Protein AF-A0AA35K5T6-F1 (afdb_monomer_lite)

Structure (mmCIF, N/CA/C/O backbone):
data_AF-A0AA35K5T6-F1
#
_entry.id   AF-A0AA35K5T6-F1
#
loop_
_atom_site.group_PDB
_atom_site.id
_atom_site.type_symbol
_atom_site.label_atom_id
_atom_site.label_alt_id
_atom_site.label_comp_id
_atom_site.label_asym_id
_atom_site.label_entity_id
_atom_site.label_seq_id
_atom_site.pdbx_PDB_ins_code
_atom_site.Cartn_x
_atom_site.Cartn_y
_atom_site.Cartn_z
_atom_site.occupancy
_atom_site.B_iso_or_equiv
_atom_site.auth_seq_id
_atom_site.auth_comp_id
_atom_site.auth_asym_id
_atom_site.auth_atom_id
_atom_site.pdbx_PDB_model_num
ATOM 1 N N . MET A 1 1 ? -28.022 11.335 41.462 1.00 51.34 1 MET A N 1
ATOM 2 C CA . MET A 1 1 ? -28.404 10.494 40.303 1.00 51.34 1 MET A CA 1
ATOM 3 C C . MET A 1 1 ? -29.150 11.225 39.166 1.00 51.34 1 MET A C 1
ATOM 5 O O . MET A 1 1 ? -29.037 10.756 38.047 1.00 51.34 1 MET A O 1
ATOM 9 N N . ARG A 1 2 ? -29.857 12.363 39.349 1.00 50.72 2 ARG A N 1
ATOM 10 C CA . ARG A 1 2 ? -30.526 13.076 38.220 1.00 50.72 2 ARG A CA 1
ATOM 11 C C . ARG A 1 2 ? -29.653 14.077 37.437 1.00 50.72 2 ARG A C 1
ATOM 13 O O . ARG A 1 2 ? -29.880 14.271 36.248 1.00 50.72 2 ARG A O 1
ATOM 20 N N . PHE A 1 3 ? -28.616 14.639 38.061 1.00 52.00 3 PHE A N 1
ATOM 21 C CA . PHE A 1 3 ? -27.740 15.649 37.444 1.00 52.00 3 PHE A CA 1
ATOM 22 C C . PHE A 1 3 ? -26.777 15.107 36.370 1.00 52.00 3 PHE A C 1
ATOM 24 O O . PHE A 1 3 ? -26.346 15.866 35.509 1.00 52.00 3 PHE A O 1
ATOM 31 N N . LEU A 1 4 ? -26.476 13.802 36.366 1.00 52.34 4 LEU A N 1
ATOM 32 C CA . LEU A 1 4 ? -25.506 13.221 35.427 1.00 52.34 4 LEU A CA 1
ATOM 33 C C . LEU A 1 4 ? -26.042 13.144 33.983 1.00 52.34 4 LEU A C 1
ATOM 35 O O . LEU A 1 4 ? -25.283 13.294 33.030 1.00 52.34 4 LEU A O 1
ATOM 39 N N . SER A 1 5 ? -27.357 12.956 33.813 1.00 55.94 5 SER A N 1
ATOM 40 C CA . SER A 1 5 ? -27.981 12.851 32.482 1.00 55.94 5 SER A CA 1
ATOM 41 C C . SER A 1 5 ? -27.999 14.180 31.716 1.00 55.94 5 SER A C 1
ATOM 43 O O . SER A 1 5 ? -27.882 14.186 30.493 1.00 55.94 5 SER A O 1
ATOM 45 N N . LEU A 1 6 ? -28.061 15.308 32.435 1.00 54.06 6 LEU A N 1
ATOM 46 C CA . LEU A 1 6 ? -28.094 16.652 31.851 1.00 54.06 6 LEU A CA 1
ATOM 47 C C . LEU A 1 6 ? -26.726 17.108 31.317 1.00 54.06 6 LEU A C 1
ATOM 49 O O . LEU A 1 6 ? -26.687 17.934 30.412 1.00 54.06 6 LEU A O 1
ATOM 53 N N . PHE A 1 7 ? -25.618 16.541 3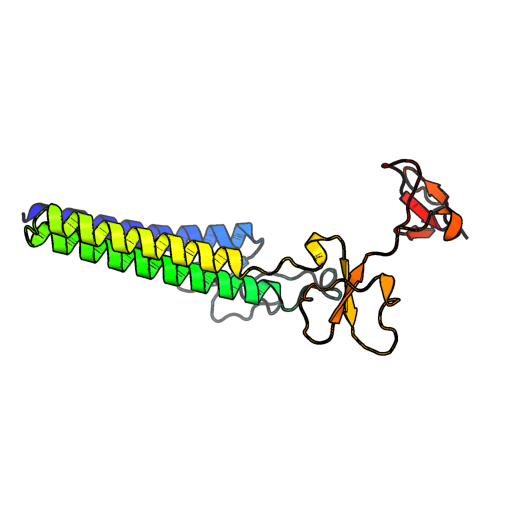1.809 1.00 57.25 7 PHE A N 1
ATOM 54 C CA . PHE A 1 7 ? -24.265 16.840 31.314 1.00 57.25 7 PHE A CA 1
ATOM 55 C C . PHE A 1 7 ? -23.817 15.939 30.152 1.00 57.25 7 PHE A C 1
ATOM 57 O O . PHE A 1 7 ? -22.997 16.353 29.336 1.00 57.25 7 PHE A O 1
ATOM 64 N N . LEU A 1 8 ? -24.368 14.727 30.031 1.00 56.81 8 LEU A N 1
ATOM 65 C CA . LEU A 1 8 ? -23.998 13.779 28.970 1.00 56.81 8 LEU A CA 1
ATOM 66 C C . LEU A 1 8 ? -24.583 14.145 27.598 1.00 56.81 8 LEU A C 1
ATOM 68 O O . LEU A 1 8 ? -23.929 13.933 26.579 1.00 56.81 8 LEU A O 1
ATOM 72 N N . LEU A 1 9 ? -25.781 14.733 27.564 1.00 62.28 9 LEU A N 1
ATOM 73 C CA . LEU A 1 9 ? -26.427 15.158 26.320 1.00 62.28 9 LEU A CA 1
ATOM 74 C C . LEU A 1 9 ? -25.624 16.234 25.548 1.00 62.28 9 LEU A C 1
ATOM 76 O O . LEU A 1 9 ? -25.381 16.037 24.357 1.00 62.28 9 LEU A O 1
ATOM 80 N N . PRO A 1 10 ? -25.153 17.335 26.174 1.00 58.22 10 PRO A N 1
ATOM 81 C CA . PRO A 1 10 ? -24.349 18.339 25.474 1.00 58.22 10 PRO A CA 1
ATOM 82 C C . PRO A 1 10 ? -22.964 17.824 25.051 1.00 58.22 10 PRO A C 1
ATOM 84 O O . PRO A 1 10 ? -22.472 18.240 24.006 1.00 58.22 10 PRO A O 1
ATOM 87 N N . LEU A 1 11 ? -22.359 16.881 25.786 1.00 59.81 11 LEU A N 1
ATOM 88 C CA . LEU A 1 11 ? -21.094 16.241 25.389 1.00 59.81 11 LEU A CA 1
ATOM 89 C C . LEU A 1 11 ? -21.257 15.336 24.156 1.00 59.81 11 LEU A C 1
ATOM 91 O O . LEU A 1 11 ? -20.397 15.346 23.278 1.00 59.81 11 LEU A O 1
ATOM 95 N N . LEU A 1 12 ? -22.374 14.607 24.050 1.00 60.88 12 LEU A N 1
ATOM 96 C CA . LEU A 1 12 ? -22.715 13.823 22.854 1.00 60.88 12 LEU A CA 1
ATOM 97 C C . LEU A 1 12 ? -22.954 14.719 21.629 1.00 60.88 12 LEU A C 1
ATOM 99 O O . LEU A 1 12 ? -22.508 14.388 20.532 1.00 60.88 12 LEU A O 1
ATOM 103 N N . LEU A 1 13 ? -23.600 15.873 21.815 1.00 62.84 13 LEU A N 1
ATOM 104 C CA . LEU A 1 13 ? -23.817 16.846 20.739 1.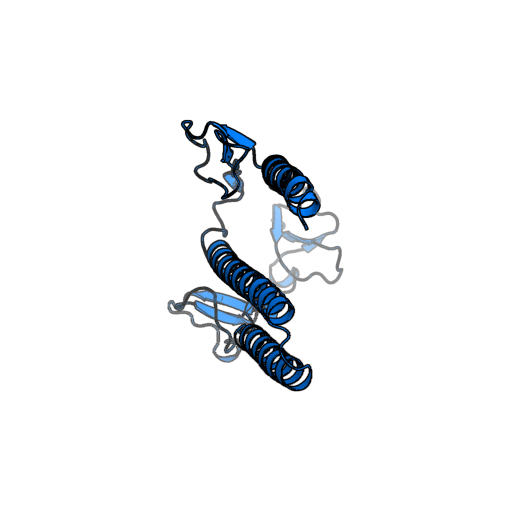00 62.84 13 LEU A CA 1
ATOM 105 C C . LEU A 1 13 ? -22.512 17.539 20.306 1.00 62.84 13 LEU A C 1
ATOM 107 O O . LEU A 1 13 ? -22.294 17.709 19.107 1.00 62.84 13 LEU A O 1
ATOM 111 N N . LEU A 1 14 ? -21.614 17.872 21.244 1.00 56.62 14 LEU A N 1
ATOM 112 C CA . LEU A 1 14 ? -20.283 18.409 20.921 1.00 56.62 14 LEU A CA 1
ATOM 113 C C . LEU A 1 14 ? -19.417 17.392 20.163 1.00 56.62 14 LEU A C 1
ATOM 115 O O . LEU A 1 14 ? -18.721 17.762 19.217 1.00 56.62 14 LEU A O 1
ATOM 119 N N . ALA A 1 15 ? -19.476 16.113 20.546 1.00 59.19 15 ALA A N 1
ATOM 120 C CA . ALA A 1 15 ? -18.737 15.050 19.869 1.00 59.19 15 ALA A CA 1
ATOM 121 C C . ALA A 1 15 ? -19.199 14.861 18.413 1.00 59.19 15 ALA A C 1
ATOM 123 O O . ALA A 1 15 ? -18.368 14.686 17.524 1.00 59.19 15 ALA A O 1
ATOM 124 N N . LEU A 1 16 ? -20.507 14.967 18.151 1.00 58.81 16 LEU A N 1
ATOM 125 C CA . LEU A 1 16 ? -21.062 14.892 16.796 1.00 58.81 16 LEU A CA 1
ATOM 126 C C . LEU A 1 16 ? -20.710 16.127 15.951 1.00 58.81 16 LEU A C 1
ATOM 128 O O . LEU A 1 16 ? -20.394 15.991 14.771 1.00 58.81 16 LEU A O 1
ATOM 132 N N . ALA A 1 17 ? -20.705 17.326 16.546 1.00 57.94 17 ALA A N 1
ATOM 133 C CA . ALA A 1 17 ? -20.324 18.551 15.840 1.00 57.94 17 ALA A CA 1
ATOM 134 C C . ALA A 1 17 ? -18.841 18.553 15.414 1.00 57.94 17 ALA A C 1
ATOM 136 O O . ALA A 1 17 ? -18.504 19.086 14.358 1.00 57.94 17 ALA A O 1
ATOM 137 N N . SER A 1 18 ? -17.959 17.918 16.195 1.00 61.25 18 SER A N 1
ATOM 138 C CA . SER A 1 18 ? -16.518 17.879 15.911 1.00 61.25 18 SER A CA 1
ATOM 139 C C . SER A 1 18 ? -16.136 16.954 14.743 1.00 61.25 18 SER A C 1
ATOM 141 O O . SER A 1 18 ? -15.136 17.210 14.069 1.00 61.25 18 SER A O 1
ATOM 143 N N . GLN A 1 19 ? -16.934 15.920 14.452 1.00 54.94 19 GLN A N 1
ATOM 144 C CA . GLN A 1 19 ? -16.637 14.967 13.372 1.00 54.94 19 GLN A CA 1
ATOM 145 C C . GLN A 1 19 ? -16.746 15.606 11.981 1.00 54.94 19 GLN A C 1
ATOM 147 O O . GLN A 1 19 ? -15.857 15.422 11.152 1.00 54.94 19 GLN A O 1
ATOM 152 N N . ALA A 1 20 ? -17.764 16.441 11.751 1.00 59.19 20 ALA A N 1
ATOM 153 C CA . ALA A 1 20 ? -17.975 17.078 10.449 1.00 59.19 20 ALA A CA 1
ATOM 154 C C . ALA A 1 20 ? -16.833 18.038 10.056 1.00 59.19 20 ALA A C 1
ATOM 156 O O . ALA A 1 20 ? -16.519 18.181 8.874 1.00 59.19 20 ALA A O 1
ATOM 157 N N . GLU A 1 21 ? -16.189 18.685 11.033 1.00 61.97 21 GLU A N 1
ATOM 158 C CA . GLU A 1 21 ? -15.057 19.584 10.775 1.00 61.97 21 GLU A CA 1
ATOM 159 C C . GLU A 1 21 ? -13.730 18.822 10.599 1.00 61.97 21 GLU A C 1
ATOM 161 O O . GLU A 1 21 ? -12.856 19.248 9.838 1.00 61.97 21 GLU A O 1
ATOM 166 N N . GLN A 1 22 ? -13.574 17.669 11.260 1.00 62.06 22 GLN A N 1
ATOM 167 C CA . GLN A 1 22 ? -12.390 16.819 11.096 1.00 62.06 22 GLN A CA 1
ATOM 168 C C . GLN A 1 22 ? -12.360 16.102 9.740 1.00 62.06 22 GLN A C 1
ATOM 170 O O . GLN A 1 22 ? -11.289 16.013 9.135 1.00 62.06 22 GLN A O 1
ATOM 175 N N . GLU A 1 23 ? -13.508 15.654 9.225 1.00 66.31 23 GLU A N 1
ATOM 176 C CA . GLU A 1 23 ? -13.588 15.007 7.907 1.00 66.31 23 GLU A CA 1
ATOM 177 C C . GLU A 1 23 ? -13.238 15.971 6.761 1.00 66.31 23 GLU A C 1
ATOM 179 O O . GLU A 1 23 ? -12.512 15.602 5.833 1.00 66.31 23 GLU A O 1
ATOM 184 N N . GLY A 1 24 ? -13.647 17.242 6.865 1.00 70.19 24 GLY A N 1
ATOM 185 C CA . GLY A 1 24 ? -13.263 18.283 5.906 1.00 70.19 24 GLY A CA 1
ATOM 186 C C . GLY A 1 24 ? -11.747 18.508 5.850 1.00 70.19 24 GLY A C 1
ATOM 187 O O . GLY A 1 24 ? -11.155 18.504 4.770 1.00 70.19 24 GLY A O 1
ATOM 188 N N . LYS A 1 25 ? -11.090 18.602 7.014 1.00 77.56 25 LYS A N 1
ATOM 189 C CA . LYS A 1 25 ? -9.626 18.770 7.103 1.00 77.56 25 LYS A CA 1
ATOM 190 C C . LYS A 1 25 ? -8.864 17.543 6.589 1.00 77.56 25 LYS A C 1
ATOM 192 O O . LYS A 1 25 ? -7.767 17.682 6.047 1.00 77.56 25 LYS A O 1
ATOM 197 N N . ALA A 1 26 ? -9.423 16.340 6.731 1.00 76.25 26 ALA A N 1
ATOM 198 C CA . ALA A 1 26 ? -8.836 15.122 6.171 1.00 76.25 26 ALA A CA 1
ATOM 199 C C . ALA A 1 26 ? -8.864 15.121 4.631 1.00 76.25 26 ALA A C 1
ATOM 201 O O . ALA A 1 26 ? -7.866 14.757 4.005 1.00 76.25 26 ALA A O 1
ATOM 202 N N . CYS A 1 27 ? -9.957 15.596 4.021 1.00 81.62 27 CYS A N 1
ATOM 203 C CA . CYS A 1 27 ? -10.059 15.761 2.567 1.00 81.62 27 CYS A CA 1
ATOM 204 C C . CYS A 1 27 ? -8.964 16.697 2.025 1.00 81.62 27 CYS A C 1
ATOM 206 O O . CYS A 1 27 ? -8.259 16.346 1.075 1.00 81.62 27 CYS A O 1
ATOM 208 N N . GLU A 1 28 ? -8.757 17.845 2.678 1.00 79.50 28 GLU A N 1
ATOM 209 C CA . GLU A 1 28 ? -7.730 18.820 2.288 1.00 79.50 28 GLU A CA 1
ATOM 210 C C . GLU A 1 28 ? -6.308 18.249 2.405 1.00 79.50 28 GLU A C 1
ATOM 212 O O . GLU A 1 28 ? -5.501 18.409 1.488 1.00 79.50 28 GLU A O 1
ATOM 217 N N . ARG A 1 29 ? -6.002 17.502 3.479 1.00 77.56 29 ARG A N 1
ATOM 218 C CA . ARG A 1 29 ? -4.693 16.832 3.647 1.00 77.56 29 ARG A CA 1
ATOM 219 C C . ARG A 1 29 ? -4.385 15.841 2.526 1.00 77.56 29 ARG A C 1
ATOM 221 O O . ARG A 1 29 ? -3.229 15.701 2.136 1.00 77.56 29 ARG A O 1
ATOM 228 N N . MET A 1 30 ? -5.407 15.194 1.970 1.00 72.62 30 MET A N 1
ATOM 229 C CA . MET A 1 30 ? -5.269 14.265 0.842 1.00 72.62 30 MET A CA 1
ATOM 230 C C . MET A 1 30 ? -5.171 14.970 -0.521 1.00 72.62 30 MET A C 1
ATOM 232 O O . MET A 1 30 ? -5.153 14.293 -1.558 1.00 72.62 30 MET A O 1
ATOM 236 N N . ARG A 1 31 ? -5.088 16.312 -0.521 1.00 81.56 31 ARG A N 1
ATOM 237 C CA . ARG A 1 31 ? -5.193 17.192 -1.696 1.00 81.56 31 ARG A CA 1
ATOM 238 C C . ARG A 1 31 ? -6.515 17.007 -2.452 1.00 81.56 31 ARG A C 1
ATOM 240 O O . ARG A 1 31 ? -6.575 17.179 -3.667 1.00 81.56 31 ARG A O 1
ATOM 247 N N . GLY A 1 32 ? -7.561 16.594 -1.739 1.00 84.00 32 GLY A N 1
ATOM 248 C CA . GLY A 1 32 ? -8.920 16.519 -2.256 1.00 84.00 32 GLY A CA 1
ATOM 249 C C . GLY A 1 32 ? -9.618 17.876 -2.189 1.00 84.00 32 GLY A C 1
ATOM 250 O O . GLY A 1 32 ? -9.190 18.787 -1.484 1.00 84.00 32 GLY A O 1
ATOM 251 N N . PHE A 1 33 ? -10.716 18.004 -2.923 1.00 87.75 33 PHE A N 1
ATOM 252 C CA . PHE A 1 33 ? -11.609 19.153 -2.883 1.00 87.75 33 PHE A CA 1
ATOM 253 C C . PHE A 1 33 ? -13.049 18.687 -2.675 1.00 87.75 33 PHE A C 1
ATOM 255 O O . PHE A 1 33 ? -13.488 17.651 -3.177 1.00 87.75 33 PHE A O 1
ATOM 262 N N . CYS A 1 34 ? -13.810 19.470 -1.923 1.00 87.75 34 CYS A N 1
ATOM 263 C CA . CYS A 1 34 ? -15.184 19.143 -1.579 1.00 87.75 34 CYS A CA 1
ATOM 264 C C . CYS A 1 34 ? -16.153 19.682 -2.639 1.00 87.75 34 CYS A C 1
ATOM 266 O O . CYS A 1 34 ? -16.218 20.891 -2.859 1.00 87.75 34 CYS A O 1
ATOM 268 N N . ILE A 1 35 ? -16.960 18.812 -3.247 1.00 89.25 35 ILE A N 1
ATOM 269 C CA . ILE A 1 35 ? -18.010 19.189 -4.207 1.00 89.25 35 ILE A CA 1
ATOM 270 C C . ILE A 1 35 ? -19.390 18.774 -3.688 1.00 89.25 35 ILE A C 1
ATOM 272 O O . ILE A 1 35 ? -19.510 17.885 -2.848 1.00 89.25 35 ILE A O 1
ATOM 276 N N . HIS A 1 36 ? -20.461 19.397 -4.176 1.00 91.31 36 HIS A N 1
ATOM 277 C CA . HIS A 1 36 ? -21.823 19.002 -3.810 1.00 91.31 36 HIS A CA 1
ATOM 278 C C . HIS A 1 36 ? -22.108 17.540 -4.211 1.00 91.31 36 HIS A C 1
ATOM 280 O O . HIS A 1 36 ? -21.709 17.104 -5.290 1.00 91.31 36 HIS A O 1
ATOM 286 N N . LYS A 1 37 ? -22.803 16.762 -3.364 1.00 83.12 37 LYS A N 1
ATOM 287 C CA . LYS A 1 37 ? -23.034 15.315 -3.592 1.00 83.12 37 LYS A CA 1
ATOM 288 C C . LYS A 1 37 ? -23.719 15.030 -4.937 1.00 83.12 37 LYS A C 1
ATOM 290 O O . LYS A 1 37 ? -23.371 14.045 -5.589 1.00 83.12 37 LYS A O 1
ATOM 295 N N . SER A 1 38 ? -24.620 15.920 -5.364 1.00 85.88 38 SER A N 1
ATOM 296 C CA . SER A 1 38 ? -25.338 15.849 -6.647 1.00 85.88 38 SER A CA 1
ATOM 297 C C . SER A 1 38 ? -24.491 16.212 -7.873 1.00 85.88 38 SER A C 1
ATOM 299 O O . SER A 1 38 ? -24.927 15.977 -8.994 1.00 85.88 38 SER A O 1
ATOM 301 N N . SER A 1 39 ? -23.304 16.792 -7.689 1.00 86.56 39 SER A N 1
ATOM 302 C CA . SER A 1 39 ? -22.402 17.154 -8.783 1.00 86.56 39 SER A CA 1
ATOM 303 C C . SER A 1 39 ? -21.499 15.976 -9.163 1.00 86.56 39 SER A C 1
ATOM 305 O O . SER A 1 39 ? -21.117 15.157 -8.319 1.00 86.56 39 SER A O 1
ATOM 307 N N . HIS A 1 40 ? -21.135 15.886 -10.441 1.00 83.88 40 HIS A N 1
ATOM 308 C CA . HIS A 1 40 ? -20.197 14.877 -10.931 1.00 83.88 40 HIS A CA 1
ATOM 309 C C . HIS A 1 40 ? -18.762 15.232 -10.502 1.00 83.88 40 HIS A C 1
ATOM 311 O O . HIS A 1 40 ? -18.359 16.388 -10.625 1.00 83.88 40 HIS A O 1
ATOM 317 N N . CYS A 1 41 ? -17.978 14.264 -10.003 1.00 82.88 41 CYS A N 1
ATOM 318 C CA . CYS A 1 41 ? -16.545 14.493 -9.773 1.00 82.88 41 CYS A CA 1
ATOM 319 C C . CYS A 1 41 ? -15.830 14.524 -11.138 1.00 82.88 41 CYS A C 1
ATOM 321 O O . CYS A 1 41 ? -15.988 13.570 -11.900 1.00 82.88 41 CYS A O 1
ATOM 323 N N . PRO A 1 42 ? -15.035 15.552 -11.464 1.00 64.25 42 PRO A N 1
ATOM 324 C CA . PRO A 1 42 ? -14.426 15.702 -12.792 1.00 64.25 42 PRO A CA 1
ATOM 325 C C . PRO A 1 42 ? -13.344 14.654 -13.143 1.00 64.25 42 PRO A C 1
ATOM 327 O O . PRO A 1 42 ? -12.896 14.615 -14.280 1.00 64.25 42 PRO A O 1
ATOM 330 N N . SER A 1 43 ? -12.926 13.802 -12.201 1.00 62.62 43 SER A N 1
ATOM 331 C CA . SER A 1 43 ? -11.778 12.879 -12.323 1.00 62.62 43 SER A CA 1
ATOM 332 C C . SER A 1 43 ? -12.060 11.445 -11.838 1.00 62.62 43 SER A C 1
ATOM 334 O O . SER A 1 43 ? -11.131 10.692 -11.568 1.00 62.62 43 SER A O 1
ATOM 336 N N . ASN A 1 44 ? -13.335 11.052 -11.713 1.00 58.91 44 ASN A N 1
ATOM 337 C CA . ASN A 1 44 ? -13.811 9.710 -11.319 1.00 58.91 44 ASN A CA 1
ATOM 338 C C . ASN A 1 44 ? -13.348 9.138 -9.960 1.00 58.91 44 ASN A C 1
ATOM 340 O O . ASN A 1 44 ? -13.800 8.054 -9.598 1.00 58.91 44 ASN A O 1
ATOM 344 N N . GLU A 1 45 ? -12.538 9.841 -9.167 1.00 69.62 45 GLU A N 1
ATOM 345 C CA . GLU A 1 45 ? -12.159 9.385 -7.825 1.00 69.62 45 GLU A CA 1
ATOM 346 C C . GLU A 1 45 ? -12.960 10.120 -6.740 1.00 69.62 45 GLU A C 1
ATOM 348 O O . GLU A 1 45 ? -12.770 11.313 -6.474 1.00 69.62 45 GLU A O 1
ATOM 353 N N . VAL A 1 46 ? -13.891 9.385 -6.128 1.00 76.62 46 VAL A N 1
ATOM 354 C CA . VAL A 1 46 ? -14.633 9.803 -4.935 1.00 76.62 46 VAL A CA 1
ATOM 355 C C . VAL A 1 46 ? -13.907 9.228 -3.725 1.00 76.62 46 VAL A C 1
ATOM 357 O O . VAL A 1 46 ? -13.777 8.010 -3.609 1.00 76.62 46 VAL A O 1
ATOM 360 N N . LEU A 1 47 ? -13.444 10.088 -2.822 1.00 76.25 47 LEU A N 1
ATOM 361 C CA . LEU A 1 47 ? -12.855 9.647 -1.561 1.00 76.25 47 LEU A CA 1
ATOM 362 C C . LEU A 1 47 ? -13.968 9.371 -0.533 1.00 76.25 47 LEU A C 1
ATOM 364 O O . LEU A 1 47 ? -15.005 10.035 -0.573 1.00 76.25 47 LEU A O 1
ATOM 368 N N . PRO A 1 48 ? -13.773 8.434 0.416 1.00 72.56 48 PRO A N 1
ATOM 369 C CA . PRO A 1 48 ? -14.802 8.036 1.384 1.00 72.56 48 PRO A CA 1
ATOM 370 C C . PRO A 1 48 ? -15.082 9.088 2.477 1.00 72.56 48 PRO A C 1
ATOM 372 O O . PRO A 1 48 ? -15.763 8.782 3.449 1.00 72.56 48 PRO A O 1
ATOM 375 N N . PHE A 1 49 ? -14.561 10.311 2.339 1.00 76.44 49 PHE A N 1
ATOM 376 C CA . PHE A 1 49 ? -14.739 11.400 3.300 1.00 76.44 49 PHE A CA 1
ATOM 377 C C . PHE A 1 49 ? -15.922 12.290 2.901 1.00 76.44 49 PHE A C 1
ATOM 379 O O . PHE A 1 49 ? -16.009 12.753 1.754 1.00 76.44 49 PHE A O 1
ATOM 386 N N . GLU A 1 50 ? -16.813 12.577 3.850 1.00 78.19 50 GLU A N 1
ATOM 387 C CA . GLU A 1 50 ? -17.890 13.539 3.650 1.00 78.19 50 GLU A CA 1
ATOM 388 C C . GLU A 1 50 ? -17.436 14.935 4.085 1.00 78.19 50 GLU A C 1
ATOM 390 O O . GLU A 1 50 ? -16.947 15.161 5.185 1.00 78.19 50 GLU A O 1
ATOM 395 N N . CYS A 1 51 ? -17.607 15.927 3.216 1.00 83.94 51 CYS A N 1
ATOM 396 C CA . CYS A 1 51 ? -17.283 17.310 3.559 1.00 83.94 51 CYS A CA 1
ATOM 397 C C . CYS A 1 51 ? -18.516 18.008 4.149 1.00 83.94 51 CYS A C 1
ATOM 399 O O . CYS A 1 51 ? -19.030 18.985 3.596 1.00 83.94 51 CYS A O 1
ATOM 401 N N . GLY A 1 52 ? -19.043 17.453 5.238 1.00 80.12 52 GLY A N 1
ATOM 402 C CA . GLY A 1 52 ? -20.343 17.822 5.794 1.00 80.12 52 GLY A CA 1
ATOM 403 C C . GLY A 1 52 ? -21.526 17.189 5.049 1.00 80.12 52 GLY A C 1
ATOM 404 O O . GLY A 1 52 ? -21.379 16.427 4.098 1.00 80.12 52 GLY A O 1
ATOM 405 N N . THR A 1 53 ? -22.748 17.532 5.461 1.00 79.50 53 THR A N 1
ATOM 406 C CA . THR A 1 53 ? -23.962 16.754 5.131 1.00 79.50 53 THR A CA 1
ATOM 407 C C . THR A 1 53 ? -24.310 16.670 3.639 1.00 79.50 53 THR A C 1
ATOM 409 O O . THR A 1 53 ? -24.926 15.697 3.200 1.00 79.50 53 THR A O 1
ATOM 412 N N . LYS A 1 54 ? -23.917 17.665 2.832 1.00 85.69 54 LYS A N 1
ATOM 413 C CA . LYS A 1 54 ? -24.292 17.772 1.406 1.00 85.69 54 LYS A CA 1
ATOM 414 C C . LYS A 1 54 ? -23.117 17.755 0.432 1.00 85.69 54 LYS A C 1
ATOM 416 O O . LYS A 1 54 ? -23.332 17.904 -0.773 1.00 85.69 54 LYS A O 1
ATOM 421 N N . ARG A 1 55 ? -21.882 17.581 0.907 1.00 83.75 55 ARG A N 1
ATOM 422 C CA . ARG A 1 55 ? -20.692 17.602 0.046 1.00 83.75 55 ARG A CA 1
ATOM 423 C C . ARG A 1 55 ? -19.892 16.311 0.197 1.00 83.75 55 ARG A C 1
ATOM 425 O O . ARG A 1 55 ? -19.846 15.723 1.269 1.00 83.75 55 ARG A O 1
ATOM 432 N N . LYS A 1 56 ? -19.284 15.870 -0.897 1.00 87.00 56 LYS A N 1
ATOM 433 C CA . LYS A 1 56 ? -18.384 14.713 -0.967 1.00 87.00 56 LYS A CA 1
ATOM 434 C C . LYS A 1 56 ? -16.983 15.186 -1.335 1.00 87.00 56 LYS A C 1
ATOM 436 O O . LYS A 1 56 ? -16.846 16.172 -2.062 1.00 87.00 56 LYS A O 1
ATOM 441 N N . CYS A 1 57 ? -15.966 14.492 -0.847 1.00 87.38 57 CYS A N 1
ATOM 442 C CA . CYS A 1 57 ? -14.582 14.755 -1.215 1.00 87.38 57 CYS A CA 1
ATOM 443 C C . CYS A 1 57 ? -14.253 14.081 -2.562 1.00 87.38 57 CYS A C 1
ATOM 445 O O . CYS A 1 57 ? -14.399 12.867 -2.704 1.00 87.38 57 CYS A O 1
ATOM 447 N N . CYS A 1 58 ? -13.811 14.851 -3.557 1.00 87.38 58 CYS A N 1
ATOM 448 C CA . CYS A 1 58 ? -13.263 14.337 -4.817 1.00 87.38 58 CYS A CA 1
ATOM 449 C C . CYS A 1 58 ? -11.772 14.674 -4.894 1.00 87.38 58 CYS A C 1
ATOM 451 O O . CYS A 1 58 ? -11.332 15.676 -4.333 1.00 87.38 58 CYS A O 1
ATOM 453 N N . LYS A 1 59 ? -10.992 13.897 -5.643 1.00 84.19 59 LYS A N 1
ATOM 454 C CA . LYS A 1 59 ? -9.582 14.214 -5.903 1.00 84.19 59 LYS A CA 1
ATOM 455 C C . LYS A 1 59 ? -9.320 14.287 -7.398 1.00 84.19 59 LYS A C 1
ATOM 457 O O . LYS A 1 59 ? -9.724 13.393 -8.140 1.00 84.19 59 LYS A O 1
ATOM 462 N N . LYS A 1 60 ? -8.666 15.364 -7.851 1.00 77.19 60 LYS A N 1
ATOM 463 C CA . LYS A 1 60 ? -8.213 15.477 -9.240 1.00 77.19 60 LYS A CA 1
ATOM 464 C C . LYS A 1 60 ? -6.966 14.623 -9.356 1.00 77.19 60 LYS A C 1
ATOM 466 O O . LYS A 1 60 ? -5.960 14.898 -8.712 1.00 77.19 60 LYS A O 1
ATOM 471 N N . LEU A 1 61 ? -7.091 13.551 -10.111 1.00 63.09 61 LEU A N 1
ATOM 472 C CA . LEU A 1 61 ? -5.971 12.715 -10.462 1.00 63.09 61 LEU A CA 1
ATOM 473 C C . LEU A 1 61 ? -5.249 13.386 -11.630 1.00 63.09 61 LEU A C 1
ATOM 475 O O . LEU A 1 61 ? -5.866 13.622 -12.670 1.00 63.09 61 LEU A O 1
ATOM 479 N N . ASP A 1 62 ? -3.977 13.728 -11.441 1.00 56.88 62 ASP A N 1
ATOM 480 C CA . ASP A 1 62 ? -3.125 14.161 -12.543 1.00 56.88 62 ASP A CA 1
ATOM 481 C C . ASP A 1 62 ? -2.961 12.966 -13.482 1.00 56.88 62 ASP A C 1
ATOM 483 O O . ASP A 1 62 ? -2.376 11.939 -13.131 1.00 56.88 62 ASP A O 1
ATOM 487 N N . SER A 1 63 ? -3.562 13.076 -14.663 1.00 49.16 63 SER A N 1
ATOM 488 C CA . SER A 1 63 ? -3.628 12.026 -15.682 1.00 49.16 63 SER A CA 1
ATOM 489 C C . SER A 1 63 ? -2.250 11.540 -16.146 1.00 49.16 63 SER A C 1
ATOM 491 O O . SER A 1 63 ? -2.149 10.421 -16.643 1.00 49.16 63 SER A O 1
ATOM 493 N N . ASP A 1 64 ? -1.191 12.307 -15.881 1.00 44.81 64 ASP A N 1
ATOM 494 C CA . ASP A 1 64 ? 0.191 11.950 -16.218 1.00 44.81 64 ASP A CA 1
ATOM 495 C C . ASP A 1 64 ? 0.863 11.044 -15.168 1.00 44.81 64 ASP A C 1
ATOM 497 O O . ASP A 1 64 ? 1.865 10.398 -15.461 1.00 44.81 64 ASP A O 1
ATOM 501 N N . ALA A 1 65 ? 0.286 10.898 -13.967 1.00 46.28 65 ALA A N 1
ATOM 502 C CA . ALA A 1 65 ? 0.767 9.959 -12.944 1.00 46.28 65 ALA A CA 1
ATOM 503 C C . ALA A 1 65 ? 0.111 8.561 -13.036 1.00 46.28 65 ALA A C 1
ATOM 505 O O . ALA A 1 65 ? 0.376 7.689 -12.208 1.00 46.28 65 ALA A O 1
ATOM 506 N N . LEU A 1 66 ? -0.776 8.335 -14.017 1.00 42.22 66 LEU A N 1
ATOM 507 C CA . LEU A 1 66 ? -1.762 7.244 -13.994 1.00 42.22 66 LEU A CA 1
ATOM 508 C C . LEU A 1 66 ? -1.756 6.267 -15.168 1.00 42.22 66 LEU A C 1
ATOM 510 O O . LEU A 1 66 ? -2.621 5.393 -15.209 1.00 42.22 66 LEU A O 1
ATOM 514 N N . CYS A 1 67 ? -0.787 6.337 -16.077 1.00 36.28 67 CYS A N 1
ATOM 515 C CA . CYS A 1 67 ? -0.590 5.249 -17.045 1.00 36.28 67 CYS A CA 1
ATOM 516 C C . CYS A 1 67 ? 0.311 4.110 -16.531 1.00 36.28 67 CYS A C 1
ATOM 518 O O . CYS A 1 67 ? 0.589 3.186 -17.283 1.00 36.28 67 CYS A O 1
ATOM 520 N N . GLY A 1 68 ? 0.745 4.137 -15.263 1.00 37.69 68 GLY A N 1
ATOM 521 C CA . GLY A 1 68 ? 1.718 3.174 -14.735 1.00 37.69 68 GLY A CA 1
ATOM 522 C C . GLY A 1 68 ? 1.181 2.081 -13.809 1.00 37.69 68 GLY A C 1
ATOM 523 O O . GLY A 1 68 ? 1.321 0.908 -14.119 1.00 37.69 68 GLY A O 1
ATOM 524 N N . THR A 1 69 ? 0.671 2.422 -12.616 1.00 42.34 69 THR A N 1
ATOM 525 C CA . THR A 1 69 ? 0.907 1.469 -11.499 1.00 42.34 69 THR A CA 1
ATOM 526 C C . THR A 1 69 ? -0.039 1.517 -10.295 1.00 42.34 69 THR A C 1
ATOM 528 O O . THR A 1 69 ? 0.258 0.898 -9.282 1.00 42.34 69 THR A O 1
ATOM 531 N N . TRP A 1 70 ? -1.168 2.237 -10.327 1.00 38.78 70 TRP A N 1
ATOM 532 C CA . TRP A 1 70 ? -1.910 2.520 -9.077 1.00 38.78 70 TRP A CA 1
ATOM 533 C C . TRP A 1 70 ? -3.404 2.191 -9.101 1.00 38.78 70 TRP A C 1
ATOM 535 O O . TRP A 1 70 ? -4.201 2.779 -8.371 1.00 38.78 70 TRP A O 1
ATOM 545 N N . LYS A 1 71 ? -3.803 1.189 -9.884 1.00 37.75 71 LYS A N 1
ATOM 546 C CA . LYS A 1 71 ? -5.108 0.545 -9.711 1.00 37.75 71 LYS A CA 1
ATOM 547 C C . LYS A 1 71 ? -4.926 -0.846 -9.088 1.00 37.75 71 LYS A C 1
ATOM 549 O O . LYS A 1 71 ? -4.532 -1.778 -9.769 1.00 37.75 71 LYS A O 1
ATOM 554 N N . LEU A 1 72 ? -5.337 -0.956 -7.816 1.00 41.09 72 LEU A N 1
ATOM 555 C CA . LEU A 1 72 ? -6.075 -2.099 -7.235 1.00 41.09 72 LEU A CA 1
ATOM 556 C C . LEU A 1 72 ? -5.494 -3.146 -6.234 1.00 41.09 72 LEU A C 1
ATOM 558 O O . LEU A 1 72 ? -6.248 -4.067 -5.930 1.00 41.09 72 LEU A O 1
ATOM 562 N N . PRO A 1 73 ? -4.351 -2.972 -5.537 1.00 37.41 73 PRO A N 1
ATOM 563 C CA . PRO A 1 73 ? -4.108 -3.729 -4.283 1.00 37.41 73 PRO A CA 1
ATOM 564 C C . PRO A 1 73 ? -4.147 -2.871 -3.004 1.00 37.41 73 PRO A C 1
ATOM 566 O O . PRO A 1 73 ? -4.549 -3.352 -1.940 1.00 37.41 73 PRO A O 1
ATOM 569 N N . TYR A 1 74 ? -3.807 -1.579 -3.095 1.00 38.19 74 TYR A N 1
ATOM 570 C CA . TYR A 1 74 ? -3.715 -0.682 -1.931 1.00 38.19 74 TYR A CA 1
ATOM 571 C C . TYR A 1 74 ? -5.088 -0.360 -1.316 1.00 38.19 74 TYR A C 1
ATOM 573 O O . TYR A 1 74 ? -5.261 -0.359 -0.102 1.00 38.19 74 TYR A O 1
ATOM 581 N N . PHE A 1 75 ? -6.122 -0.184 -2.145 1.00 39.03 75 PHE A N 1
ATOM 582 C CA . PHE A 1 75 ? -7.484 0.042 -1.649 1.00 39.03 75 PHE A CA 1
ATOM 583 C C . PHE A 1 75 ? -8.111 -1.204 -1.011 1.00 39.03 75 PHE A C 1
ATOM 585 O O . PHE A 1 75 ? -8.943 -1.061 -0.119 1.00 39.03 75 PHE A O 1
ATOM 592 N N . GLN A 1 76 ? -7.714 -2.419 -1.413 1.00 37.97 76 GLN A N 1
ATOM 593 C CA . GLN A 1 76 ? -8.189 -3.646 -0.761 1.00 37.97 76 GLN A CA 1
ATOM 594 C C . GLN A 1 76 ? -7.503 -3.870 0.586 1.00 37.97 76 GLN A C 1
ATOM 596 O O . GLN A 1 76 ? -8.171 -4.236 1.549 1.00 37.97 76 GLN A O 1
ATOM 601 N N . THR A 1 77 ? -6.205 -3.575 0.685 1.00 45.91 77 THR A N 1
ATOM 602 C CA . THR A 1 77 ? -5.479 -3.621 1.963 1.00 45.91 77 THR A CA 1
ATOM 603 C C . THR A 1 77 ? -5.958 -2.536 2.920 1.00 45.91 77 THR A C 1
ATOM 605 O O . THR A 1 77 ? -6.195 -2.839 4.086 1.00 45.91 77 THR A O 1
ATOM 608 N N . ILE A 1 78 ? -6.229 -1.318 2.437 1.00 41.34 78 ILE A N 1
ATOM 609 C CA . ILE A 1 78 ? -6.907 -0.288 3.234 1.00 41.34 78 ILE A CA 1
ATOM 610 C C . ILE A 1 78 ? -8.296 -0.782 3.650 1.00 41.34 78 ILE A C 1
ATOM 612 O O . ILE A 1 78 ? -8.618 -0.750 4.829 1.00 41.34 78 ILE A O 1
ATOM 616 N N . LYS A 1 79 ? -9.120 -1.313 2.740 1.00 41.03 79 LYS A N 1
ATOM 617 C CA . LYS A 1 79 ? -10.463 -1.809 3.089 1.00 41.03 79 LYS A CA 1
ATOM 618 C C . LYS A 1 79 ? -10.425 -2.946 4.120 1.00 41.03 79 LYS A C 1
ATOM 620 O O . LYS A 1 79 ? -11.258 -2.967 5.023 1.00 41.03 79 LYS A O 1
ATOM 625 N N . ALA A 1 80 ? -9.451 -3.850 4.030 1.00 48.06 80 ALA A N 1
ATOM 626 C CA . ALA A 1 80 ? -9.225 -4.889 5.029 1.00 48.06 80 ALA A CA 1
ATOM 627 C C . ALA A 1 80 ? -8.811 -4.279 6.377 1.00 48.06 80 ALA A C 1
ATOM 629 O O . ALA A 1 80 ? -9.433 -4.580 7.392 1.00 48.06 80 ALA A O 1
ATOM 630 N N . GLN A 1 81 ? -7.852 -3.346 6.394 1.00 48.16 81 GLN A N 1
ATOM 631 C CA . GLN A 1 81 ? -7.448 -2.634 7.611 1.00 48.16 81 GLN A CA 1
ATOM 632 C C . GLN A 1 81 ? -8.607 -1.848 8.244 1.00 48.16 81 GLN A C 1
ATOM 634 O O . GLN A 1 81 ? -8.770 -1.881 9.459 1.00 48.16 81 GLN A O 1
ATOM 639 N N . TYR A 1 82 ? -9.470 -1.219 7.445 1.00 52.97 82 TYR A N 1
ATOM 640 C CA . TYR A 1 82 ? -10.668 -0.522 7.923 1.00 52.97 82 TYR A CA 1
ATOM 641 C C . TYR A 1 82 ? -11.704 -1.484 8.514 1.00 52.97 82 TYR A C 1
ATOM 643 O O . TYR A 1 82 ? -12.281 -1.183 9.557 1.00 52.97 82 TYR A O 1
ATOM 651 N N . ASN A 1 83 ? -11.903 -2.661 7.914 1.00 55.91 83 ASN A N 1
ATOM 652 C CA . ASN A 1 83 ? -12.738 -3.703 8.514 1.00 55.91 83 ASN A CA 1
ATOM 653 C C . ASN A 1 83 ? -12.157 -4.182 9.854 1.00 55.91 83 ASN A C 1
ATOM 655 O O . ASN A 1 83 ? -12.907 -4.344 10.813 1.00 55.91 83 ASN A O 1
ATOM 659 N N . HIS A 1 84 ? -10.834 -4.344 9.964 1.00 57.47 84 HIS A N 1
ATOM 660 C CA . HIS A 1 84 ? -10.191 -4.693 11.234 1.00 57.47 84 HIS A CA 1
ATOM 661 C C . HIS A 1 84 ? -10.334 -3.583 12.288 1.00 57.47 84 HIS A C 1
ATOM 663 O O . HIS A 1 84 ? -10.616 -3.890 13.445 1.00 57.47 84 HIS A O 1
ATOM 669 N N . ILE A 1 85 ? -10.222 -2.306 11.899 1.00 57.59 85 ILE A N 1
ATOM 670 C CA . ILE A 1 85 ? -10.444 -1.153 12.790 1.00 57.59 85 ILE A CA 1
ATOM 671 C C . ILE A 1 85 ? -11.900 -1.109 13.277 1.00 57.59 85 ILE A C 1
ATOM 673 O O . ILE A 1 85 ? -12.132 -0.953 14.473 1.00 57.59 85 ILE A O 1
ATOM 677 N N . LEU A 1 86 ? -12.879 -1.318 12.390 1.00 59.03 86 LEU A N 1
ATOM 678 C CA . LEU A 1 86 ? -14.300 -1.383 12.756 1.00 59.03 86 LEU A CA 1
ATOM 679 C C . LEU A 1 86 ? -14.597 -2.543 13.719 1.00 59.03 86 LEU A C 1
ATOM 681 O O . LEU A 1 86 ? -15.369 -2.377 14.665 1.00 59.03 86 LEU A O 1
ATOM 685 N N . VAL A 1 87 ? -13.967 -3.707 13.522 1.00 61.94 87 VAL A N 1
ATOM 686 C CA . VAL A 1 87 ? -14.083 -4.853 14.440 1.00 61.94 87 VAL A CA 1
ATOM 687 C C . VAL A 1 87 ? -13.469 -4.523 15.804 1.00 61.94 87 VAL A C 1
ATOM 689 O O . VAL A 1 87 ? -14.099 -4.775 16.832 1.00 61.94 87 VAL A O 1
ATOM 692 N N . LEU A 1 88 ? -12.287 -3.902 15.837 1.00 58.50 88 LEU A N 1
ATOM 693 C CA . LEU A 1 88 ? -11.650 -3.421 17.070 1.00 58.50 88 LEU A CA 1
ATOM 694 C C . LEU A 1 88 ? -12.532 -2.409 17.813 1.00 58.50 88 LEU A C 1
ATOM 696 O O . LEU A 1 88 ? -12.690 -2.504 19.032 1.00 58.50 88 LEU A O 1
ATOM 700 N N . GLU A 1 89 ? -13.165 -1.484 17.091 1.00 62.22 89 GLU A N 1
ATOM 701 C CA . GLU A 1 89 ? -14.078 -0.503 17.673 1.00 62.22 89 GLU A CA 1
ATOM 702 C C . GLU A 1 89 ? -15.340 -1.165 18.250 1.00 62.22 89 GLU A C 1
ATOM 704 O O . GLU A 1 89 ? -15.760 -0.836 19.363 1.00 62.22 89 GLU A O 1
ATOM 709 N N . GLN A 1 90 ? -15.929 -2.138 17.544 1.00 67.81 90 GLN A N 1
ATOM 710 C CA . GLN A 1 90 ? -17.070 -2.903 18.054 1.00 67.81 90 GLN A CA 1
ATOM 711 C C . GLN A 1 90 ? -16.710 -3.701 19.312 1.00 67.81 90 GLN A C 1
ATOM 713 O O . GLN A 1 90 ? -17.476 -3.686 20.280 1.00 67.81 90 GLN A O 1
ATOM 718 N N . ILE A 1 91 ? -15.539 -4.349 19.336 1.00 68.31 91 ILE A N 1
ATOM 719 C CA . ILE A 1 91 ? -15.038 -5.068 20.515 1.00 68.31 91 ILE A CA 1
ATOM 720 C C . ILE A 1 91 ? -14.862 -4.097 21.685 1.00 68.31 91 ILE A C 1
ATOM 722 O O . ILE A 1 91 ? -15.339 -4.382 22.784 1.00 68.31 91 ILE A O 1
ATOM 726 N N . HIS A 1 92 ? -14.258 -2.928 21.453 1.00 72.81 92 HIS A N 1
ATOM 727 C CA . HIS A 1 92 ? -14.073 -1.909 22.484 1.00 72.81 92 HIS A CA 1
ATOM 728 C C . HIS A 1 92 ? -15.414 -1.399 23.034 1.00 72.81 92 HIS A C 1
ATOM 730 O O . HIS A 1 92 ? -15.621 -1.390 24.249 1.00 72.81 92 HIS A O 1
ATOM 736 N N . ARG A 1 93 ? -16.375 -1.053 22.164 1.00 69.94 93 ARG A N 1
ATOM 737 C CA . ARG A 1 93 ? -17.722 -0.618 22.579 1.00 69.94 93 ARG A CA 1
ATOM 738 C C . ARG A 1 93 ? -18.439 -1.697 23.393 1.00 69.94 93 ARG A C 1
ATOM 740 O O . ARG A 1 93 ? -19.009 -1.401 24.444 1.00 69.94 93 ARG A O 1
ATOM 747 N N . HIS A 1 94 ? -18.378 -2.953 22.951 1.00 72.88 94 HIS A N 1
ATOM 748 C CA . HIS A 1 94 ? -19.007 -4.058 23.669 1.00 72.88 94 HIS A CA 1
ATOM 749 C C . HIS A 1 94 ? -18.326 -4.322 25.022 1.00 72.88 94 HIS A C 1
ATOM 751 O O . HIS A 1 94 ? -19.003 -4.642 26.008 1.00 72.88 94 HIS A O 1
ATOM 757 N N . PHE A 1 95 ? -17.004 -4.175 25.088 1.00 70.56 95 PHE A N 1
ATOM 758 C CA . PHE A 1 95 ? -16.228 -4.332 26.312 1.00 70.56 95 PHE A CA 1
ATOM 759 C C . PHE A 1 95 ? -16.577 -3.260 27.346 1.00 70.56 95 PHE A C 1
ATOM 761 O O . PHE A 1 95 ? -16.919 -3.600 28.479 1.00 70.56 95 PHE A O 1
ATOM 768 N N . VAL A 1 96 ? -16.583 -1.985 26.945 1.00 68.56 96 VAL A N 1
ATOM 769 C CA . VAL A 1 96 ? -16.941 -0.859 27.821 1.00 68.56 96 VAL A CA 1
ATOM 770 C C . VAL A 1 96 ? -18.357 -1.031 28.376 1.00 68.56 96 VAL A C 1
ATOM 772 O O . VAL A 1 96 ? -18.567 -0.873 29.579 1.00 68.56 96 VAL A O 1
ATOM 775 N N . LEU A 1 97 ? -19.316 -1.451 27.542 1.00 74.00 97 LEU A N 1
ATOM 776 C CA . LEU A 1 97 ? -20.691 -1.711 27.979 1.00 74.00 97 LEU A CA 1
ATOM 777 C C . LEU A 1 97 ? -20.772 -2.856 29.004 1.00 74.00 97 LEU A C 1
ATOM 779 O O . LEU A 1 97 ? -21.465 -2.739 30.015 1.00 74.00 97 LEU A O 1
ATOM 783 N N . LYS A 1 98 ? -20.047 -3.958 28.776 1.00 69.94 98 LYS A N 1
ATOM 784 C CA . LYS A 1 98 ? -19.994 -5.089 29.719 1.00 69.94 98 LYS A CA 1
ATOM 785 C C . LYS A 1 98 ? -19.326 -4.705 31.040 1.00 69.94 98 LYS A C 1
ATOM 787 O O . LYS A 1 98 ? -19.780 -5.159 32.087 1.00 69.94 98 LYS A O 1
ATOM 792 N N . LEU A 1 99 ? -18.288 -3.870 31.005 1.00 65.31 99 LEU A N 1
ATOM 793 C CA . LEU A 1 99 ? -17.597 -3.387 32.201 1.00 65.31 99 LEU A CA 1
ATOM 794 C C . LEU A 1 99 ? -18.499 -2.460 33.029 1.00 65.31 99 LEU A C 1
ATOM 796 O O . LEU A 1 99 ? -18.562 -2.586 34.252 1.00 65.31 99 LEU A O 1
ATOM 800 N N . PHE A 1 100 ? -19.251 -1.590 32.352 1.00 70.12 100 PHE A N 1
ATOM 801 C CA . PHE A 1 100 ? -20.259 -0.736 32.973 1.00 70.12 100 PHE A CA 1
ATOM 802 C C . PHE A 1 100 ? -21.376 -1.561 33.633 1.00 70.12 100 PHE A C 1
ATOM 804 O O . PHE A 1 100 ? -21.657 -1.381 34.815 1.00 70.12 100 PHE A O 1
ATOM 811 N N . LEU A 1 101 ? -21.946 -2.540 32.919 1.00 72.19 101 LEU A N 1
ATOM 812 C CA . LEU A 1 101 ? -22.970 -3.440 33.468 1.00 72.19 101 LEU A CA 1
ATOM 813 C C . LEU A 1 101 ? -22.452 -4.272 34.650 1.00 72.19 101 LEU A C 1
ATOM 815 O O . LEU A 1 101 ? -23.169 -4.456 35.628 1.00 72.19 101 LEU A O 1
ATOM 819 N N . ALA A 1 102 ? -21.203 -4.744 34.595 1.00 64.25 102 ALA A N 1
ATOM 820 C CA . ALA A 1 102 ? -20.595 -5.491 35.694 1.00 64.25 102 ALA A CA 1
ATOM 821 C C . ALA A 1 102 ? -20.434 -4.640 36.965 1.00 64.25 102 ALA A C 1
ATOM 823 O O . ALA A 1 102 ? -20.647 -5.151 38.063 1.00 64.25 102 ALA A O 1
ATOM 824 N N . ARG A 1 103 ? -20.107 -3.347 36.816 1.00 65.50 103 ARG A N 1
ATOM 825 C CA . ARG A 1 103 ? -20.073 -2.380 37.926 1.00 65.50 103 ARG A CA 1
ATOM 826 C C . ARG A 1 103 ? -21.463 -2.098 38.496 1.00 65.50 103 ARG A C 1
ATOM 828 O O . ARG A 1 103 ? -21.583 -1.971 39.706 1.00 65.50 103 ARG A O 1
ATOM 835 N N . CYS A 1 104 ? -22.499 -2.035 37.657 1.00 70.56 104 CYS A N 1
ATOM 836 C CA . CYS A 1 104 ? -23.880 -1.831 38.109 1.00 70.56 104 CYS A CA 1
ATOM 837 C C . CYS A 1 104 ? -24.478 -3.035 38.854 1.00 70.56 104 CYS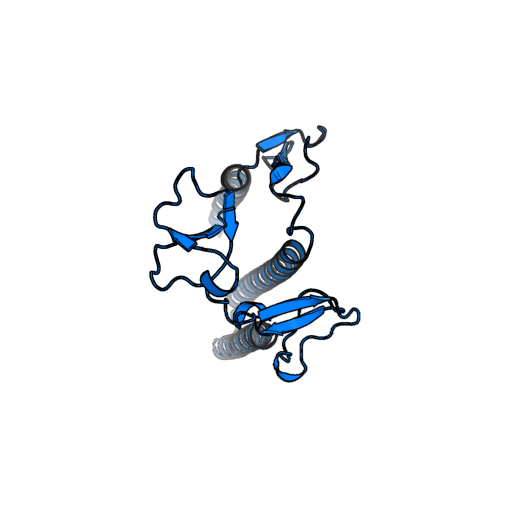 A C 1
ATOM 839 O O . CYS A 1 104 ? -25.403 -2.851 39.634 1.00 70.56 104 CYS A O 1
ATOM 841 N N . LEU A 1 105 ? -23.983 -4.250 38.602 1.00 77.00 105 LEU A N 1
ATOM 842 C CA . LEU A 1 105 ? -24.521 -5.496 39.163 1.00 77.00 105 LEU A CA 1
ATOM 843 C C . LEU A 1 105 ? -23.758 -6.006 40.400 1.00 77.00 105 LEU A C 1
ATOM 845 O O . LEU A 1 105 ? -23.979 -7.145 40.797 1.00 77.00 105 LEU A O 1
ATOM 849 N N . GLU A 1 106 ? -22.844 -5.207 40.969 1.00 78.56 106 GLU A N 1
ATOM 850 C CA . GLU A 1 106 ? -22.020 -5.569 42.142 1.00 78.56 106 GLU A CA 1
ATOM 851 C C . GLU A 1 106 ? -21.391 -6.974 42.042 1.00 78.56 106 GLU A C 1
ATOM 853 O O . GLU A 1 106 ? -21.356 -7.759 42.990 1.00 78.56 106 GLU A O 1
ATOM 858 N N . ILE A 1 107 ? -20.888 -7.323 40.853 1.00 69.69 107 ILE A N 1
ATOM 859 C CA . ILE A 1 107 ? -20.275 -8.632 40.625 1.00 69.69 107 ILE A CA 1
ATOM 860 C C . ILE A 1 107 ? -18.983 -8.741 41.448 1.00 69.69 107 ILE A C 1
ATOM 862 O O . ILE A 1 107 ? -18.119 -7.869 41.367 1.00 69.69 107 ILE A O 1
ATOM 866 N N . SER A 1 108 ? -18.833 -9.848 42.187 1.00 78.69 108 SER A N 1
ATOM 867 C CA . SER A 1 108 ? -17.646 -10.152 43.001 1.00 78.69 108 SER A CA 1
ATOM 868 C C . SER A 1 108 ? -16.332 -9.949 42.232 1.00 78.69 108 SER A C 1
ATOM 870 O O . SER A 1 108 ? -16.186 -10.392 41.087 1.00 78.69 108 SER A O 1
ATOM 872 N N . GLU A 1 109 ? -15.344 -9.338 42.893 1.00 77.12 109 GLU A N 1
ATOM 873 C CA . GLU A 1 109 ? -14.023 -9.014 42.331 1.00 77.12 109 GLU A CA 1
ATOM 874 C C . GLU A 1 109 ? -13.314 -10.239 41.730 1.00 77.12 109 GLU A C 1
ATOM 876 O O . GLU A 1 109 ? -12.668 -10.142 40.684 1.00 77.12 109 GLU A O 1
ATOM 881 N N . LYS A 1 110 ? -13.520 -11.427 42.318 1.00 75.62 110 LYS A N 1
ATOM 882 C CA . LYS A 1 110 ? -12.963 -12.695 41.821 1.00 75.62 110 LYS A CA 1
ATOM 883 C C . LYS A 1 110 ? -13.522 -13.072 40.444 1.00 75.62 110 LYS A C 1
ATOM 885 O O . LYS A 1 110 ? -12.787 -13.535 39.573 1.00 75.62 110 LYS A O 1
ATOM 890 N N . THR A 1 111 ? -14.815 -12.841 40.217 1.00 74.62 111 THR A N 1
ATOM 891 C CA . THR A 1 111 ? -15.474 -13.100 38.928 1.00 74.62 111 THR A CA 1
ATOM 892 C C . THR A 1 111 ? -15.097 -12.046 37.885 1.00 74.62 111 THR A C 1
ATOM 894 O O . THR A 1 111 ? -14.970 -12.374 36.703 1.00 74.62 111 THR A O 1
ATOM 897 N N . LEU A 1 112 ? -14.878 -10.795 38.304 1.00 71.75 112 LEU A N 1
ATOM 898 C CA . LEU A 1 112 ? -14.424 -9.719 37.422 1.00 71.75 112 LEU A CA 1
ATOM 899 C C . LEU A 1 112 ? -13.007 -9.991 36.892 1.00 71.75 112 LEU A C 1
ATOM 901 O O . LEU A 1 112 ? -12.785 -9.917 35.683 1.00 71.75 112 LEU A O 1
ATOM 905 N N . ALA A 1 113 ? -12.080 -10.375 37.775 1.00 73.69 113 ALA A N 1
ATOM 906 C CA . ALA A 1 113 ? -10.699 -10.687 37.411 1.00 73.69 113 ALA A CA 1
ATOM 907 C C . ALA A 1 113 ? -10.618 -11.859 36.420 1.00 73.69 113 ALA A C 1
ATOM 909 O O . ALA A 1 113 ? -9.917 -11.775 35.411 1.00 73.69 113 ALA A O 1
ATOM 910 N N . MET A 1 114 ? -11.407 -12.917 36.645 1.00 75.50 114 MET A N 1
ATOM 911 C CA . MET A 1 114 ? -11.458 -14.055 35.727 1.00 75.50 114 MET A CA 1
ATOM 912 C C . MET A 1 114 ? -11.982 -13.634 34.347 1.00 75.50 114 MET A C 1
ATOM 914 O O . MET A 1 114 ? -11.381 -13.989 33.337 1.00 75.50 114 MET A O 1
ATOM 918 N N . LYS A 1 115 ? -13.039 -12.815 34.269 1.00 75.19 115 LYS A N 1
ATOM 919 C CA . LYS A 1 115 ? -13.550 -12.304 32.983 1.00 75.19 115 LYS A CA 1
ATOM 920 C C . LYS A 1 115 ? -12.541 -11.404 32.266 1.00 75.19 115 LYS A C 1
ATOM 922 O O . LYS A 1 115 ? -12.408 -11.508 31.050 1.00 75.19 115 LYS A O 1
ATOM 927 N N . PHE A 1 116 ? -11.818 -10.561 33.001 1.00 76.69 116 PHE A N 1
ATOM 928 C CA . PHE A 1 116 ? -10.790 -9.692 32.428 1.00 76.69 116 PHE A CA 1
ATOM 929 C C . PHE A 1 116 ? -9.637 -10.499 31.820 1.00 76.69 116 PHE A C 1
ATOM 931 O O . PHE A 1 116 ? -9.243 -10.235 30.688 1.00 76.69 116 PHE A O 1
ATOM 938 N N . PHE A 1 117 ? -9.164 -11.537 32.517 1.00 78.81 117 PHE A N 1
ATOM 939 C CA . PHE A 1 117 ? -8.103 -12.415 32.019 1.00 78.81 117 PHE A CA 1
ATOM 940 C C . PHE A 1 117 ? -8.463 -13.082 30.684 1.00 78.81 117 PHE A C 1
ATOM 942 O O . PHE A 1 117 ? -7.665 -13.057 29.751 1.00 78.81 117 PHE A O 1
ATOM 949 N N . HIS A 1 118 ? -9.684 -13.614 30.554 1.00 76.75 118 HIS A N 1
ATOM 950 C CA . HIS A 1 118 ? -10.125 -14.254 29.307 1.00 76.75 118 HIS A CA 1
ATOM 951 C C . HIS A 1 118 ? -10.178 -13.263 28.141 1.00 76.75 118 HIS A C 1
ATOM 953 O O . HIS A 1 118 ? -9.835 -13.611 27.015 1.00 76.75 118 HIS A O 1
ATOM 959 N N . ILE A 1 119 ? -10.589 -12.022 28.408 1.00 73.25 119 ILE A N 1
ATOM 960 C CA . ILE A 1 119 ? -10.675 -10.979 27.383 1.00 73.25 119 ILE A CA 1
ATOM 961 C C . ILE A 1 119 ? -9.278 -10.521 26.963 1.00 73.25 119 ILE A C 1
ATOM 963 O O . ILE A 1 119 ? -9.017 -10.401 25.770 1.00 73.25 119 ILE A O 1
ATOM 967 N N . PHE A 1 120 ? -8.372 -10.320 27.922 1.00 78.75 120 PHE A N 1
ATOM 968 C CA . PHE A 1 120 ? -6.979 -9.991 27.632 1.00 78.75 120 PHE A CA 1
ATOM 969 C C . PHE A 1 120 ? -6.316 -11.088 26.793 1.00 78.75 120 PHE A C 1
ATOM 971 O O . PHE A 1 120 ? -5.725 -10.801 25.756 1.00 78.75 120 PHE A O 1
ATOM 978 N N . PHE A 1 121 ? -6.484 -12.351 27.190 1.00 78.00 121 PHE A N 1
ATOM 979 C CA . PHE A 1 121 ? -5.967 -13.490 26.440 1.00 78.00 121 PHE A CA 1
ATOM 980 C C . PHE A 1 121 ? -6.539 -13.541 25.015 1.00 78.00 121 PHE A C 1
ATOM 982 O O . PHE A 1 121 ? -5.783 -13.681 24.057 1.00 78.00 121 PHE A O 1
ATOM 989 N N . ALA A 1 122 ? -7.851 -13.340 24.850 1.00 75.06 122 ALA A N 1
ATOM 990 C CA . ALA A 1 122 ? -8.478 -13.279 23.531 1.00 75.06 122 ALA A CA 1
ATOM 991 C C . ALA A 1 122 ? -7.925 -12.127 22.671 1.00 75.06 122 ALA A C 1
ATOM 993 O O . ALA A 1 122 ? -7.646 -12.336 21.494 1.00 75.06 122 ALA A O 1
ATOM 994 N N . MET A 1 123 ? -7.705 -10.937 23.246 1.00 77.69 123 MET A N 1
ATOM 995 C CA . MET A 1 123 ? -7.067 -9.822 22.535 1.00 77.69 123 MET A CA 1
ATOM 996 C C . MET A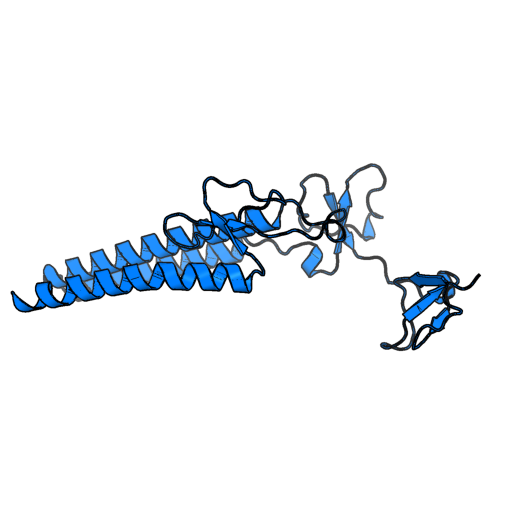 1 123 ? -5.648 -10.165 22.077 1.00 77.69 123 MET A C 1
ATOM 998 O O . MET A 1 123 ? -5.305 -9.878 20.934 1.00 77.69 123 MET A O 1
ATOM 1002 N N . VAL A 1 124 ? -4.834 -10.794 22.929 1.00 73.88 124 VAL A N 1
ATOM 1003 C CA . VAL A 1 124 ? -3.466 -11.207 22.574 1.00 73.88 124 VAL A CA 1
ATOM 1004 C C . VAL A 1 124 ? -3.479 -12.233 21.441 1.00 73.88 124 VAL A C 1
ATOM 1006 O O . VAL A 1 124 ? -2.704 -12.099 20.499 1.00 73.88 124 VAL A O 1
ATOM 1009 N N . VAL A 1 125 ? -4.386 -13.213 21.482 1.00 73.38 125 VAL A N 1
ATOM 1010 C CA . VAL A 1 125 ? -4.535 -14.210 20.410 1.00 73.38 125 VAL A CA 1
ATOM 1011 C C . VAL A 1 125 ? -4.961 -13.553 19.096 1.00 73.38 125 VAL A C 1
ATOM 1013 O O . VAL A 1 125 ? -4.394 -13.874 18.056 1.00 73.38 125 VAL A O 1
ATOM 1016 N N . VAL A 1 126 ? -5.904 -12.606 19.124 1.00 72.69 126 VAL A N 1
ATOM 1017 C CA . VAL A 1 126 ? -6.330 -11.869 17.920 1.00 72.69 126 VAL A CA 1
ATOM 1018 C C . VAL A 1 126 ? -5.185 -11.031 17.355 1.00 72.69 126 VAL A C 1
ATOM 1020 O O . VAL A 1 126 ? -4.946 -11.074 16.153 1.00 72.69 126 VAL A O 1
ATOM 1023 N N . LEU A 1 127 ? -4.440 -10.312 18.199 1.00 74.50 127 LEU A N 1
ATOM 1024 C CA . LEU A 1 127 ? -3.264 -9.559 17.757 1.00 74.50 127 LEU A CA 1
ATOM 1025 C C . LEU A 1 127 ? -2.221 -10.492 17.136 1.00 74.50 127 LEU A C 1
ATOM 1027 O O . LEU A 1 127 ? -1.746 -10.224 16.037 1.00 74.50 127 LEU A O 1
ATOM 1031 N N . PHE A 1 128 ? -1.917 -11.614 17.790 1.00 73.44 128 PHE A N 1
ATOM 1032 C CA . PHE A 1 128 ? -0.980 -12.605 17.271 1.00 73.44 128 PHE A CA 1
ATOM 1033 C C . PHE A 1 128 ? -1.426 -13.157 15.912 1.00 73.44 128 PHE A C 1
ATOM 1035 O O . PHE A 1 128 ? -0.615 -13.199 14.997 1.00 73.44 128 PHE A O 1
ATOM 1042 N N . GLN A 1 129 ? -2.709 -13.497 15.744 1.00 68.88 129 GLN A N 1
ATOM 1043 C CA . GLN A 1 129 ? -3.264 -13.944 14.459 1.00 68.88 129 GLN A CA 1
ATOM 1044 C C . GLN A 1 129 ? -3.173 -12.873 13.365 1.00 68.88 129 GLN A C 1
ATOM 1046 O O . GLN A 1 129 ? -2.924 -13.202 12.212 1.00 68.88 129 GLN A O 1
ATOM 1051 N N . VAL A 1 130 ? -3.342 -11.591 13.697 1.00 64.38 130 VAL A N 1
ATOM 1052 C CA . VAL A 1 130 ? -3.183 -10.502 12.719 1.00 64.38 130 VAL A CA 1
ATOM 1053 C C . VAL A 1 130 ? -1.728 -10.388 12.252 1.00 64.38 130 VAL A C 1
ATOM 1055 O O . VAL A 1 130 ? -1.489 -10.197 11.063 1.00 64.38 130 VAL A O 1
ATOM 1058 N N . PHE A 1 131 ? -0.755 -10.539 13.155 1.00 61.31 131 PHE A N 1
ATOM 1059 C CA . PHE A 1 131 ? 0.665 -10.443 12.801 1.00 61.31 131 PHE A CA 1
ATOM 1060 C C . PHE A 1 131 ? 1.208 -11.696 12.107 1.00 61.31 131 PHE A C 1
ATOM 1062 O O . PHE A 1 131 ? 2.030 -11.567 11.206 1.00 61.31 131 PHE A O 1
ATOM 1069 N N . THR A 1 132 ? 0.752 -12.898 12.470 1.00 64.75 132 THR A N 1
ATOM 1070 C CA . THR A 1 132 ? 1.207 -14.142 11.823 1.00 64.75 132 THR A CA 1
ATOM 1071 C C . THR A 1 132 ? 0.624 -14.359 10.429 1.00 64.75 132 THR A C 1
ATOM 1073 O O . THR A 1 132 ? 1.174 -15.144 9.663 1.00 64.75 132 THR A O 1
ATOM 1076 N N . VAL A 1 133 ? -0.463 -13.664 10.081 1.00 57.44 133 VAL A N 1
ATOM 1077 C CA . VAL A 1 133 ? -1.151 -13.784 8.783 1.00 57.44 133 VAL A CA 1
ATOM 1078 C C . VAL A 1 133 ? -0.767 -12.656 7.816 1.00 57.44 133 VAL A C 1
ATOM 1080 O O . VAL A 1 133 ? -1.332 -12.557 6.733 1.00 57.44 133 VAL A O 1
ATOM 1083 N N . LEU A 1 134 ? 0.207 -11.808 8.150 1.00 55.94 134 LEU A N 1
ATOM 1084 C CA . LEU A 1 134 ? 0.812 -10.898 7.177 1.00 55.94 134 LEU A CA 1
ATOM 1085 C C . LEU A 1 134 ? 1.978 -11.632 6.499 1.00 55.94 134 LEU A C 1
ATOM 1087 O O . LEU A 1 134 ? 3.077 -11.623 7.053 1.00 55.94 134 LEU A O 1
ATOM 1091 N N . PRO A 1 135 ? 1.770 -12.309 5.348 1.00 59.22 135 PRO A N 1
ATOM 1092 C CA . PRO A 1 135 ? 2.887 -12.877 4.613 1.00 59.22 135 PRO A CA 1
ATOM 1093 C C . PRO A 1 135 ? 3.862 -11.754 4.250 1.00 59.22 135 PRO A C 1
ATOM 1095 O O . PRO A 1 135 ? 3.443 -10.684 3.799 1.00 59.22 135 PRO A O 1
ATOM 1098 N N . GLU A 1 136 ? 5.151 -12.010 4.465 1.00 66.38 136 GLU A N 1
ATOM 1099 C CA . GLU A 1 136 ? 6.240 -11.153 3.993 1.00 66.38 136 GLU A CA 1
ATOM 1100 C C . GLU A 1 136 ? 6.060 -10.957 2.481 1.00 66.38 136 GLU A C 1
ATOM 1102 O O . GLU A 1 136 ? 5.860 -11.928 1.742 1.00 66.38 136 GLU A O 1
ATOM 1107 N N . LYS A 1 137 ? 6.022 -9.705 2.020 1.00 72.19 137 LYS A N 1
ATOM 1108 C CA . LYS A 1 137 ? 5.756 -9.411 0.609 1.00 72.19 137 LYS A CA 1
ATOM 1109 C C . LYS A 1 137 ? 7.044 -9.529 -0.196 1.00 72.19 137 LYS A C 1
ATOM 1111 O O . LYS A 1 137 ? 8.130 -9.269 0.310 1.00 72.19 137 LYS A O 1
ATOM 1116 N N . CYS A 1 138 ? 6.916 -9.838 -1.485 1.00 77.44 138 CYS A N 1
ATOM 1117 C CA . CYS A 1 138 ? 8.039 -9.868 -2.432 1.00 77.44 138 CYS A CA 1
ATOM 1118 C C . CYS A 1 138 ? 8.924 -8.598 -2.377 1.00 77.44 138 CYS A C 1
ATOM 1120 O O . CYS A 1 138 ? 10.155 -8.670 -2.383 1.00 77.44 138 CYS A O 1
ATOM 1122 N N . GLU A 1 139 ? 8.290 -7.430 -2.249 1.00 71.69 139 GLU A N 1
ATOM 1123 C CA . GLU A 1 139 ? 8.952 -6.119 -2.192 1.00 71.69 139 GLU A CA 1
ATOM 1124 C C . GLU A 1 139 ? 9.848 -5.953 -0.951 1.00 71.69 139 GLU A C 1
ATOM 1126 O O . GLU A 1 139 ? 10.891 -5.299 -1.033 1.00 71.69 139 GLU A O 1
ATOM 1131 N N . ASP A 1 140 ? 9.507 -6.600 0.173 1.00 71.69 140 ASP A N 1
ATOM 1132 C CA . ASP A 1 140 ? 10.265 -6.512 1.431 1.00 71.69 140 ASP A CA 1
ATOM 1133 C C . ASP A 1 140 ? 11.678 -7.109 1.281 1.00 71.69 140 ASP A C 1
ATOM 1135 O O . ASP A 1 140 ? 12.622 -6.684 1.952 1.00 71.69 140 ASP A O 1
ATOM 1139 N N . ARG A 1 141 ? 11.860 -8.039 0.330 1.00 66.38 141 ARG A N 1
ATOM 1140 C CA . ARG A 1 141 ? 13.156 -8.650 -0.013 1.00 66.38 141 ARG A CA 1
ATOM 1141 C C . ARG A 1 141 ? 13.847 -8.036 -1.224 1.00 66.38 141 ARG A C 1
ATOM 1143 O O . ARG A 1 141 ? 14.809 -8.619 -1.725 1.00 66.38 141 ARG A O 1
ATOM 1150 N N . ARG A 1 142 ? 13.404 -6.859 -1.682 1.00 71.00 142 ARG A N 1
ATOM 1151 C CA . ARG A 1 142 ? 13.872 -6.248 -2.941 1.00 71.00 142 ARG A CA 1
ATOM 1152 C C . ARG A 1 142 ? 13.683 -7.200 -4.132 1.00 71.00 142 ARG A C 1
ATOM 1154 O O . ARG A 1 142 ? 14.550 -7.288 -5.000 1.00 71.00 142 ARG A O 1
ATOM 1161 N N . GLY A 1 143 ? 12.586 -7.954 -4.137 1.00 78.56 143 GLY A N 1
ATOM 1162 C CA . GLY A 1 143 ? 12.119 -8.683 -5.311 1.00 78.56 143 GLY A CA 1
ATOM 1163 C C . GLY A 1 143 ? 11.180 -7.825 -6.162 1.00 78.56 143 GLY A C 1
ATOM 1164 O O . GLY A 1 143 ? 10.700 -6.782 -5.715 1.00 78.56 143 GLY A O 1
ATOM 1165 N N . TYR A 1 144 ? 10.915 -8.265 -7.386 1.00 79.25 144 TYR A N 1
ATOM 1166 C CA . TYR A 1 144 ? 9.891 -7.729 -8.277 1.00 79.25 144 TYR A CA 1
ATOM 1167 C C . TYR A 1 144 ? 8.958 -8.857 -8.726 1.00 79.25 144 TYR A C 1
ATOM 1169 O O . TYR A 1 144 ? 9.354 -10.017 -8.769 1.00 79.25 144 TYR A O 1
ATOM 1177 N N . CYS A 1 145 ? 7.710 -8.526 -9.039 1.00 77.88 145 CYS A N 1
ATOM 1178 C CA . CYS A 1 145 ? 6.714 -9.494 -9.489 1.00 77.88 145 CYS A CA 1
ATOM 1179 C C . CYS A 1 145 ? 6.662 -9.520 -11.017 1.00 77.88 145 CYS A C 1
ATOM 1181 O O . CYS A 1 145 ? 6.421 -8.484 -11.639 1.00 77.88 145 CYS A O 1
ATOM 1183 N N . GLN A 1 146 ? 6.896 -10.689 -11.614 1.00 76.81 146 GLN A N 1
ATOM 1184 C CA . GLN A 1 146 ? 6.849 -10.889 -13.060 1.00 76.81 146 GLN A CA 1
ATOM 1185 C C . GLN A 1 146 ? 5.638 -11.756 -13.440 1.00 76.81 146 GLN A C 1
ATOM 1187 O O . GLN A 1 146 ? 5.418 -12.783 -12.798 1.00 76.81 146 GLN A O 1
ATOM 1192 N N . PRO A 1 147 ? 4.847 -11.393 -14.469 1.00 76.19 147 PRO A N 1
ATOM 1193 C CA . PRO A 1 147 ? 3.754 -12.234 -14.953 1.00 76.19 147 PRO A CA 1
ATOM 1194 C C . PRO A 1 147 ? 4.278 -13.591 -15.433 1.00 76.19 147 PRO A C 1
ATOM 1196 O O . PRO A 1 147 ? 5.258 -13.633 -16.176 1.00 76.19 147 PRO A O 1
ATOM 1199 N N . SER A 1 148 ? 3.609 -14.682 -15.060 1.00 65.31 148 SER A N 1
ATOM 1200 C CA . SER A 1 148 ? 4.023 -16.072 -15.332 1.00 65.31 148 SER A CA 1
ATOM 1201 C C . SER A 1 148 ? 3.875 -16.511 -16.806 1.00 65.31 148 SER A C 1
ATOM 1203 O O . SER A 1 148 ? 3.454 -17.629 -17.088 1.00 65.31 148 SER A O 1
ATOM 1205 N N . SER A 1 149 ? 4.137 -15.629 -17.777 1.00 58.78 149 SER A N 1
ATOM 1206 C CA . SER A 1 149 ? 4.015 -15.917 -19.211 1.00 58.78 149 SER A CA 1
ATOM 1207 C C . SER A 1 149 ? 5.387 -16.152 -19.857 1.00 58.78 149 SER A C 1
ATOM 1209 O O . SER A 1 149 ? 6.079 -15.198 -20.215 1.00 58.78 149 SER A O 1
ATOM 1211 N N . ASP A 1 150 ? 5.743 -17.434 -19.999 1.00 51.53 150 ASP A N 1
ATOM 1212 C CA . ASP A 1 150 ? 6.759 -18.055 -20.880 1.00 51.53 150 ASP A CA 1
ATOM 1213 C C . ASP A 1 150 ? 8.233 -17.608 -20.784 1.00 51.53 150 ASP A C 1
ATOM 1215 O O . ASP A 1 150 ? 9.085 -18.109 -21.520 1.00 51.53 150 ASP A O 1
ATOM 1219 N N . LYS A 1 151 ? 8.578 -16.731 -19.843 1.00 55.50 151 LYS A N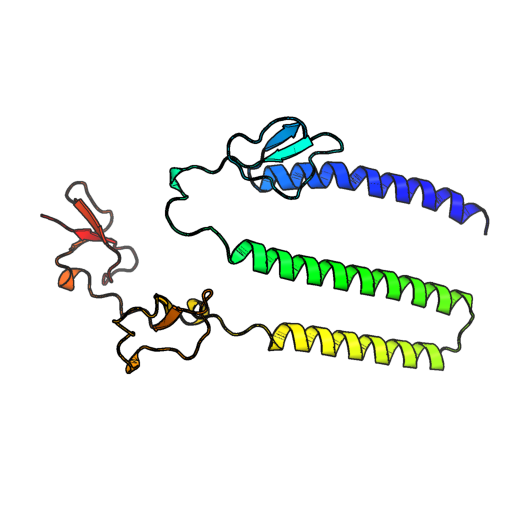 1
ATOM 1220 C CA . LYS A 1 151 ? 9.947 -16.565 -19.334 1.00 55.50 151 LYS A CA 1
ATOM 1221 C C . LYS A 1 151 ? 9.872 -16.441 -17.827 1.00 55.50 151 LYS A C 1
ATOM 1223 O O . LYS A 1 151 ? 9.961 -15.338 -17.285 1.00 55.50 151 LYS A O 1
ATOM 1228 N N . ASP A 1 152 ? 9.614 -17.578 -17.190 1.00 57.94 152 ASP A N 1
ATOM 1229 C CA . ASP A 1 152 ? 9.839 -17.723 -15.762 1.00 57.94 152 ASP A CA 1
ATOM 1230 C C . ASP A 1 152 ? 11.262 -17.246 -15.482 1.00 57.94 152 ASP A C 1
ATOM 1232 O O . ASP A 1 152 ? 12.182 -17.506 -16.263 1.00 57.94 152 ASP A O 1
ATOM 1236 N N . CYS A 1 153 ? 11.407 -16.431 -14.445 1.00 65.19 153 CYS A N 1
ATOM 1237 C CA . CYS A 1 153 ? 12.703 -15.986 -13.959 1.00 65.19 153 CYS A CA 1
ATOM 1238 C C . CYS A 1 153 ? 13.663 -17.173 -13.930 1.00 65.19 153 CYS A C 1
ATOM 1240 O O . CYS A 1 153 ? 13.211 -18.276 -13.623 1.00 65.19 153 CYS A O 1
ATOM 1242 N N . ASP A 1 154 ? 14.941 -16.960 -14.270 1.00 68.81 154 ASP A N 1
ATOM 1243 C CA . ASP A 1 154 ? 15.941 -18.029 -14.191 1.00 68.81 154 ASP A CA 1
ATOM 1244 C C . ASP A 1 154 ? 15.739 -18.759 -12.853 1.00 68.81 154 ASP A C 1
ATOM 1246 O O . ASP A 1 154 ? 15.578 -18.091 -11.831 1.00 68.81 154 ASP A O 1
ATOM 1250 N N . ASP A 1 155 ? 15.624 -20.095 -12.862 1.00 61.75 155 ASP A N 1
ATOM 1251 C CA . ASP A 1 155 ? 15.092 -20.882 -11.728 1.00 61.75 155 ASP A CA 1
ATOM 1252 C C . ASP A 1 155 ? 15.793 -20.574 -10.380 1.00 61.75 155 ASP A C 1
ATOM 1254 O O . ASP A 1 155 ? 15.223 -20.781 -9.306 1.00 61.75 155 ASP A O 1
ATOM 1258 N N . ASP A 1 156 ? 17.011 -20.025 -10.433 1.00 61.19 156 ASP A N 1
ATOM 1259 C CA . ASP A 1 156 ? 17.822 -19.577 -9.296 1.00 61.19 156 ASP A CA 1
ATOM 1260 C C . ASP A 1 156 ? 17.395 -18.219 -8.675 1.00 61.19 156 ASP A C 1
ATOM 1262 O O . ASP A 1 156 ? 17.790 -17.904 -7.547 1.00 61.19 156 ASP A O 1
ATOM 1266 N N . ASP A 1 157 ? 16.578 -17.416 -9.364 1.00 68.12 157 ASP A N 1
ATOM 1267 C CA . ASP A 1 157 ? 16.119 -16.078 -8.955 1.00 68.12 157 ASP A CA 1
ATOM 1268 C C . ASP A 1 157 ? 14.660 -16.041 -8.465 1.00 68.12 157 ASP A C 1
ATOM 1270 O O . ASP A 1 157 ? 14.192 -14.999 -7.984 1.00 68.12 157 ASP A O 1
ATOM 1274 N N . ALA A 1 158 ? 13.936 -17.161 -8.540 1.00 76.62 158 ALA A N 1
ATOM 1275 C CA . ALA A 1 158 ? 12.577 -17.274 -8.020 1.00 76.62 158 ALA A CA 1
ATOM 1276 C C . ALA A 1 158 ? 12.575 -17.303 -6.479 1.00 76.62 158 ALA A C 1
ATOM 1278 O O . ALA A 1 158 ? 13.168 -18.168 -5.832 1.00 76.62 158 ALA A O 1
ATOM 1279 N N . LEU A 1 159 ? 11.867 -16.357 -5.861 1.00 74.75 159 LEU A N 1
ATOM 1280 C CA . LEU A 1 159 ? 11.683 -16.303 -4.413 1.00 74.75 159 LEU A CA 1
ATOM 1281 C C . LEU A 1 159 ? 10.322 -16.913 -4.041 1.00 74.75 159 LEU A C 1
ATOM 1283 O O . LEU A 1 159 ? 9.317 -16.573 -4.667 1.00 74.75 159 LEU A O 1
ATOM 1287 N N . PRO A 1 160 ? 10.229 -17.751 -2.986 1.00 77.62 160 PRO A N 1
ATOM 1288 C CA . PRO A 1 160 ? 8.970 -18.340 -2.525 1.00 77.62 160 PRO A CA 1
ATOM 1289 C C . PRO A 1 160 ? 8.139 -17.317 -1.728 1.00 77.62 160 PRO A C 1
ATOM 1291 O O . PRO A 1 160 ? 7.781 -17.546 -0.573 1.00 77.62 160 PRO A O 1
ATOM 1294 N N . LEU A 1 161 ? 7.881 -16.152 -2.321 1.00 79.50 161 LEU A N 1
ATOM 1295 C CA . LEU A 1 161 ? 7.124 -15.057 -1.726 1.00 79.50 161 LEU A CA 1
ATOM 1296 C C . LEU A 1 161 ? 5.905 -14.733 -2.592 1.00 79.50 161 LEU A C 1
ATOM 1298 O O . LEU A 1 161 ? 6.006 -14.729 -3.819 1.00 79.50 161 LEU A O 1
ATOM 1302 N N . PRO A 1 162 ? 4.749 -14.438 -1.976 1.00 75.31 162 PRO A N 1
ATOM 1303 C CA . PRO A 1 162 ? 3.552 -14.104 -2.724 1.00 75.31 162 PRO A CA 1
ATOM 1304 C C . PRO A 1 162 ? 3.667 -12.716 -3.365 1.00 75.31 162 PRO A C 1
ATOM 1306 O O . PRO A 1 162 ? 4.085 -11.739 -2.734 1.00 75.31 162 PRO A O 1
ATOM 1309 N N . CYS A 1 163 ? 3.232 -12.636 -4.619 1.00 77.12 163 CYS A N 1
ATOM 1310 C CA . CYS A 1 163 ? 2.992 -11.393 -5.337 1.00 77.12 163 CYS A CA 1
ATOM 1311 C C . CYS A 1 163 ? 1.545 -10.921 -5.165 1.00 77.12 163 CYS A C 1
ATOM 1313 O O . CYS A 1 163 ? 0.674 -11.657 -4.697 1.00 77.12 163 CYS A O 1
ATOM 1315 N N . SER A 1 164 ? 1.282 -9.658 -5.512 1.00 76.38 164 SER A N 1
ATOM 1316 C CA . SER A 1 164 ? -0.063 -9.081 -5.377 1.00 76.38 164 SER A CA 1
ATOM 1317 C C . SER A 1 164 ? -1.076 -9.730 -6.327 1.00 76.38 164 SER A C 1
ATOM 1319 O O . SER A 1 164 ? -2.271 -9.737 -6.023 1.00 76.38 164 SER A O 1
ATOM 1321 N N . HIS A 1 165 ? -0.617 -10.296 -7.447 1.00 74.12 165 HIS A N 1
ATOM 1322 C CA . HIS A 1 165 ? -1.448 -11.049 -8.379 1.00 74.12 165 HIS A CA 1
ATOM 1323 C C . HIS A 1 165 ? -1.104 -12.544 -8.351 1.00 74.12 165 HIS A C 1
ATOM 1325 O O . HIS A 1 165 ? 0.054 -12.934 -8.268 1.00 74.12 165 HIS A O 1
ATOM 1331 N N . ALA A 1 166 ? -2.132 -13.395 -8.445 1.00 71.75 166 ALA A N 1
ATOM 1332 C CA . ALA A 1 166 ? -1.989 -14.853 -8.356 1.00 71.75 166 ALA A CA 1
ATOM 1333 C C . ALA A 1 166 ? -1.232 -15.492 -9.540 1.00 71.75 166 ALA A C 1
ATOM 1335 O O . ALA A 1 166 ? -0.797 -16.632 -9.427 1.00 71.75 166 ALA A O 1
ATOM 1336 N N . ASN A 1 167 ? -1.078 -14.759 -10.648 1.00 79.62 167 ASN A N 1
ATOM 1337 C CA . ASN A 1 167 ? -0.373 -15.198 -11.858 1.00 79.62 167 ASN A CA 1
ATOM 1338 C C . ASN A 1 167 ? 0.974 -14.469 -12.022 1.00 79.62 167 ASN A C 1
ATOM 1340 O O . ASN A 1 167 ? 1.405 -14.210 -13.146 1.00 79.62 167 ASN A O 1
ATOM 1344 N N . GLU A 1 168 ? 1.576 -14.047 -10.911 1.00 79.31 168 GLU A N 1
ATOM 1345 C CA . GLU A 1 168 ? 2.897 -13.428 -10.882 1.00 79.31 168 GLU A CA 1
ATOM 1346 C C . GLU A 1 168 ? 3.843 -14.251 -10.012 1.00 79.31 168 GLU A C 1
ATOM 1348 O O . GLU A 1 168 ? 3.487 -14.686 -8.914 1.00 79.31 168 GLU A O 1
ATOM 1353 N N . THR A 1 169 ? 5.070 -14.403 -10.492 1.00 82.12 169 THR A N 1
ATOM 1354 C CA . THR A 1 169 ? 6.173 -15.023 -9.766 1.00 82.12 169 THR A CA 1
ATOM 1355 C C . THR A 1 169 ? 7.028 -13.916 -9.148 1.00 82.12 169 THR A C 1
ATOM 1357 O O . THR A 1 169 ? 7.361 -12.936 -9.818 1.00 82.12 169 THR A O 1
ATOM 1360 N N . CYS A 1 170 ? 7.366 -14.038 -7.861 1.00 82.44 170 CYS A N 1
ATOM 1361 C CA . CYS A 1 170 ? 8.299 -13.118 -7.212 1.00 82.44 170 CYS A CA 1
ATOM 1362 C C . CYS A 1 170 ? 9.729 -13.474 -7.609 1.00 82.44 170 CYS A C 1
ATOM 1364 O O . CYS A 1 170 ? 10.186 -14.587 -7.353 1.00 82.44 170 CYS A O 1
ATOM 1366 N N . CYS A 1 171 ? 10.444 -12.515 -8.177 1.00 81.94 171 CYS A N 1
ATOM 1367 C CA . CYS A 1 171 ? 11.794 -12.698 -8.678 1.00 81.94 171 CYS A CA 1
ATOM 1368 C C . CYS A 1 171 ? 12.747 -11.724 -8.009 1.00 81.94 171 CYS A C 1
ATOM 1370 O O . CYS A 1 171 ? 12.388 -10.594 -7.674 1.00 81.94 171 CYS A O 1
ATOM 1372 N N . ARG A 1 172 ? 13.981 -12.150 -7.774 1.00 79.50 172 ARG A N 1
ATOM 1373 C CA . ARG A 1 172 ? 15.011 -11.287 -7.204 1.00 79.50 172 ARG A CA 1
ATOM 1374 C C . ARG A 1 172 ? 15.349 -10.169 -8.188 1.00 79.50 172 ARG A C 1
ATOM 1376 O O . ARG A 1 172 ? 15.527 -10.447 -9.367 1.00 79.50 172 ARG A O 1
ATOM 1383 N N . LEU A 1 173 ? 15.467 -8.912 -7.731 1.00 66.69 173 LEU A N 1
ATOM 1384 C CA . LEU A 1 173 ? 15.961 -7.854 -8.619 1.00 66.69 173 LEU A CA 1
ATOM 1385 C C . LEU A 1 173 ? 17.325 -8.273 -9.191 1.00 66.69 173 LEU A C 1
ATOM 1387 O O . LEU A 1 173 ? 18.214 -8.603 -8.393 1.00 66.69 173 LEU A O 1
ATOM 1391 N N . PRO A 1 174 ? 17.522 -8.215 -10.522 1.00 64.06 174 PRO A N 1
ATOM 1392 C CA . PRO A 1 174 ? 18.841 -8.427 -11.085 1.00 64.06 174 PRO A CA 1
ATOM 1393 C C . PRO A 1 174 ? 19.803 -7.411 -10.454 1.00 64.06 174 PRO A C 1
ATOM 1395 O O . PRO A 1 174 ? 19.399 -6.272 -10.169 1.00 64.06 174 PRO A O 1
ATOM 1398 N N . PRO A 1 175 ? 21.065 -7.791 -10.188 1.00 65.12 175 PRO A N 1
ATOM 1399 C CA . PRO A 1 175 ? 22.056 -6.825 -9.744 1.00 65.12 175 PRO A CA 1
ATOM 1400 C C . PRO A 1 175 ? 22.064 -5.670 -10.747 1.00 65.12 175 PRO A C 1
ATOM 1402 O O . PRO A 1 175 ? 22.129 -5.906 -11.951 1.00 65.12 175 PRO A O 1
ATOM 1405 N N . LEU A 1 176 ? 21.942 -4.430 -10.255 1.00 64.44 176 LEU A N 1
ATOM 1406 C CA . LEU A 1 176 ? 22.035 -3.250 -11.111 1.00 64.44 176 LEU A CA 1
ATOM 1407 C C . LEU A 1 176 ? 23.348 -3.353 -11.888 1.00 64.44 176 LEU A C 1
ATOM 1409 O O . LEU A 1 176 ? 24.424 -3.254 -11.288 1.00 64.44 176 LEU A O 1
ATOM 1413 N N . LEU A 1 177 ? 23.233 -3.587 -13.197 1.00 74.12 177 LEU A N 1
ATOM 1414 C CA . LEU A 1 177 ? 24.367 -3.614 -14.109 1.00 74.12 177 LEU A CA 1
ATOM 1415 C C . LEU A 1 177 ? 25.136 -2.304 -13.958 1.00 74.12 177 LEU A C 1
ATOM 1417 O O . LEU A 1 177 ? 24.561 -1.250 -13.637 1.00 74.12 177 LEU A O 1
ATOM 1421 N N . LYS A 1 178 ? 26.451 -2.369 -14.147 1.00 85.12 178 LYS A N 1
ATOM 1422 C CA . LYS A 1 178 ? 27.255 -1.151 -14.119 1.00 85.12 178 LYS A CA 1
ATOM 1423 C C . LYS A 1 178 ? 26.819 -0.262 -15.276 1.00 85.12 178 LYS A C 1
ATOM 1425 O O . LYS A 1 178 ? 26.528 -0.743 -16.365 1.00 85.12 178 LYS A O 1
ATOM 1430 N N . CYS A 1 179 ? 26.791 1.046 -15.047 1.00 86.19 179 CYS A N 1
ATOM 1431 C CA . CYS A 1 179 ? 26.424 2.026 -16.067 1.00 86.19 179 CYS A CA 1
ATOM 1432 C C . CYS A 1 179 ? 27.185 1.825 -17.393 1.00 86.19 179 CYS A C 1
ATOM 1434 O O . CYS A 1 179 ? 26.590 1.895 -18.467 1.00 86.19 179 CYS A O 1
ATOM 1436 N N . GLU A 1 180 ? 28.472 1.481 -17.297 1.00 84.00 180 GLU A N 1
ATOM 1437 C CA . GLU A 1 180 ? 29.356 1.201 -18.434 1.00 84.00 180 GLU A CA 1
ATOM 1438 C C . GLU A 1 180 ? 28.912 -0.022 -19.254 1.00 84.00 180 GLU A C 1
ATOM 1440 O O . GLU A 1 180 ? 29.019 -0.015 -20.478 1.00 84.00 180 GLU A O 1
ATOM 1445 N N . GLU A 1 181 ? 28.351 -1.053 -18.610 1.00 82.81 181 GLU A N 1
ATOM 1446 C CA . GLU A 1 181 ? 27.859 -2.270 -19.280 1.00 82.81 181 GLU A CA 1
ATOM 1447 C C . GLU A 1 181 ? 26.618 -1.988 -20.137 1.00 82.81 181 GLU A C 1
ATOM 1449 O O . GLU A 1 181 ? 26.345 -2.701 -21.100 1.00 82.81 181 GLU A O 1
ATOM 1454 N N . LEU A 1 182 ? 25.888 -0.917 -19.819 1.00 78.62 182 LEU A N 1
ATOM 1455 C CA . LEU A 1 182 ? 24.736 -0.438 -20.584 1.00 78.62 182 LEU A CA 1
ATOM 1456 C C . LEU A 1 182 ? 25.116 0.625 -21.629 1.00 78.62 182 LEU A C 1
ATOM 1458 O O . LEU A 1 182 ? 24.229 1.250 -22.217 1.00 78.62 182 LEU A O 1
ATOM 1462 N N . GLY A 1 183 ? 26.417 0.852 -21.852 1.00 84.19 183 GLY A N 1
ATOM 1463 C CA . GLY A 1 183 ? 26.925 1.904 -22.738 1.00 84.19 183 GLY A CA 1
ATOM 1464 C C . GLY A 1 183 ? 26.641 3.319 -22.224 1.00 84.19 183 GLY A C 1
ATOM 1465 O O . GLY A 1 183 ? 26.640 4.272 -23.000 1.00 84.19 183 GLY A O 1
ATOM 1466 N N . GLY A 1 184 ? 26.340 3.456 -20.931 1.00 90.19 184 GLY A N 1
ATOM 1467 C CA . GLY A 1 184 ? 26.132 4.733 -20.266 1.00 90.19 184 GLY A CA 1
ATOM 1468 C C . GLY A 1 184 ? 27.411 5.264 -19.619 1.00 90.19 184 GLY A C 1
ATOM 1469 O O . GLY A 1 184 ? 28.395 4.553 -19.432 1.00 90.19 184 GLY A O 1
ATOM 1470 N N . ILE A 1 185 ? 27.373 6.536 -19.237 1.00 92.00 185 ILE A N 1
ATOM 1471 C CA . ILE A 1 185 ? 28.428 7.244 -18.516 1.00 92.00 185 ILE A CA 1
ATOM 1472 C C . ILE A 1 185 ? 27.828 7.810 -17.228 1.00 92.00 185 ILE A C 1
ATOM 1474 O O . ILE A 1 185 ? 26.766 8.430 -17.239 1.00 92.00 185 ILE A O 1
ATOM 1478 N N . CYS A 1 186 ? 28.505 7.614 -16.103 1.00 92.44 186 CYS A N 1
ATOM 1479 C CA . CYS A 1 186 ? 28.093 8.181 -14.822 1.00 92.44 186 CYS A CA 1
ATOM 1480 C C . CYS A 1 186 ? 28.396 9.684 -14.769 1.00 92.44 186 CYS A C 1
ATOM 1482 O O . CYS A 1 186 ? 29.540 10.089 -14.969 1.00 92.44 186 CYS A O 1
ATOM 1484 N N . MET A 1 187 ? 27.392 10.515 -14.468 1.00 90.62 187 MET A N 1
ATOM 1485 C CA . MET A 1 187 ? 27.513 11.980 -14.429 1.00 90.62 187 MET A CA 1
ATOM 1486 C C . MET A 1 187 ? 26.872 12.577 -13.168 1.00 90.62 187 MET A C 1
ATOM 1488 O O . MET A 1 187 ? 25.868 12.062 -12.670 1.00 90.62 187 MET A O 1
ATOM 1492 N N . ASN A 1 188 ? 27.440 13.676 -12.655 1.00 90.19 188 ASN A N 1
ATOM 1493 C CA . ASN A 1 188 ? 26.875 14.449 -11.545 1.00 90.19 188 ASN A CA 1
ATOM 1494 C C . ASN A 1 188 ? 27.207 15.959 -11.659 1.00 90.19 188 ASN A C 1
ATOM 1496 O O . ASN A 1 188 ? 28.367 16.324 -11.456 1.00 90.19 188 ASN A O 1
ATOM 1500 N N . PRO A 1 189 ? 26.225 16.841 -11.926 1.00 85.38 189 PRO A N 1
ATOM 1501 C CA . PRO A 1 189 ? 24.888 16.524 -12.432 1.00 85.38 189 PRO A CA 1
ATOM 1502 C C . PRO A 1 189 ? 24.954 16.016 -13.888 1.00 85.38 189 PRO A C 1
ATOM 1504 O O . PRO A 1 189 ? 25.957 16.237 -14.567 1.00 85.38 189 PRO A O 1
ATOM 1507 N N . PRO A 1 190 ? 23.913 15.330 -14.395 1.00 85.69 190 PRO A N 1
ATOM 1508 C CA . PRO A 1 190 ? 23.779 15.132 -15.835 1.00 85.69 190 PRO A CA 1
ATOM 1509 C C . PRO A 1 190 ? 23.704 16.504 -16.520 1.00 85.69 190 PRO A C 1
ATOM 1511 O O . PRO A 1 190 ? 22.930 17.363 -16.095 1.00 85.69 190 PRO A O 1
ATOM 1514 N N . ASP A 1 191 ? 24.544 16.712 -17.531 1.00 86.81 191 ASP A N 1
ATOM 1515 C CA . ASP A 1 191 ? 24.574 17.932 -18.336 1.00 86.81 191 ASP A CA 1
ATOM 1516 C C . ASP A 1 191 ? 23.684 17.791 -19.585 1.00 86.81 191 ASP A C 1
ATOM 1518 O O . ASP A 1 191 ? 23.044 16.759 -19.802 1.00 86.81 191 ASP A O 1
ATOM 1522 N N . ASP A 1 192 ? 23.667 18.817 -20.436 1.00 85.75 192 ASP A N 1
ATOM 1523 C CA . ASP A 1 192 ? 22.871 18.832 -21.670 1.00 85.75 192 ASP A CA 1
ATOM 1524 C C . ASP A 1 192 ? 23.355 17.818 -22.726 1.00 85.75 192 ASP A C 1
ATOM 1526 O O . ASP A 1 192 ? 22.679 17.599 -23.729 1.00 85.75 192 ASP A O 1
ATOM 1530 N N . THR A 1 193 ? 24.509 17.168 -22.517 1.00 85.19 193 THR A N 1
ATOM 1531 C CA . THR A 1 193 ? 24.958 16.057 -23.374 1.00 85.19 193 THR A CA 1
ATOM 1532 C C . THR A 1 193 ? 24.273 14.739 -23.016 1.00 85.19 193 THR A C 1
ATOM 1534 O O . THR A 1 193 ? 24.493 13.725 -23.679 1.00 85.19 193 THR A O 1
ATOM 1537 N N . CYS A 1 194 ? 23.436 14.747 -21.974 1.00 89.81 194 CYS A N 1
ATOM 1538 C CA . CYS A 1 194 ? 22.699 13.588 -21.528 1.00 89.81 194 CYS A CA 1
ATOM 1539 C C . CYS A 1 194 ? 21.377 13.400 -22.273 1.00 89.81 194 CYS A C 1
ATOM 1541 O O . CYS A 1 194 ? 20.418 14.132 -22.035 1.00 89.81 194 CYS A O 1
ATOM 1543 N N . LEU A 1 195 ? 21.285 12.363 -23.114 1.00 86.75 195 LEU A N 1
ATOM 1544 C CA . LEU A 1 195 ? 20.039 12.049 -23.823 1.00 86.75 195 LEU A CA 1
ATOM 1545 C C . LEU A 1 195 ? 18.983 11.456 -22.884 1.00 86.75 195 LEU A C 1
ATOM 1547 O O . LEU A 1 195 ? 17.798 11.763 -22.998 1.00 86.75 195 LEU A O 1
ATOM 1551 N N . SER A 1 196 ? 19.395 10.571 -21.969 1.00 87.69 196 SER A N 1
ATOM 1552 C CA . SER A 1 196 ? 18.488 9.941 -21.003 1.00 87.69 196 SER A CA 1
ATOM 1553 C C . SER A 1 196 ? 19.219 9.420 -19.768 1.00 87.69 196 SER A C 1
ATOM 1555 O O . SER A 1 196 ? 20.352 8.944 -19.855 1.00 87.69 196 SER A O 1
ATOM 1557 N N . VAL A 1 197 ? 18.549 9.487 -18.615 1.00 86.12 197 VAL A N 1
ATOM 1558 C CA . VAL A 1 197 ? 19.025 8.897 -17.357 1.00 86.12 197 VAL A CA 1
ATOM 1559 C C . VAL A 1 197 ? 18.475 7.479 -17.237 1.00 86.12 197 VAL A C 1
ATOM 1561 O O . VAL A 1 197 ? 17.260 7.286 -17.256 1.00 86.12 197 VAL A O 1
ATOM 1564 N N . ILE A 1 198 ? 19.363 6.497 -17.088 1.00 82.50 198 ILE A N 1
ATOM 1565 C CA . ILE A 1 198 ? 19.017 5.081 -16.926 1.00 82.50 198 ILE A CA 1
ATOM 1566 C C . ILE A 1 198 ? 19.312 4.613 -15.498 1.00 82.50 198 ILE A C 1
ATOM 1568 O O . ILE A 1 198 ? 20.199 5.132 -14.820 1.00 82.50 198 ILE A O 1
ATOM 1572 N N . SER A 1 199 ? 18.545 3.636 -15.015 1.00 80.25 199 SER A N 1
ATOM 1573 C CA . SER A 1 199 ? 18.750 3.064 -13.682 1.00 80.25 199 SER A CA 1
ATOM 1574 C C . SER A 1 199 ? 19.860 2.014 -13.744 1.00 80.25 199 SER A C 1
ATOM 1576 O O . SER A 1 199 ? 19.623 0.872 -14.126 1.00 80.25 199 SER A O 1
ATOM 1578 N N . ALA A 1 200 ? 21.084 2.427 -13.424 1.00 82.69 200 ALA A N 1
ATOM 1579 C CA . ALA A 1 200 ? 22.272 1.578 -13.424 1.00 82.69 200 ALA A CA 1
ATOM 1580 C C . ALA A 1 200 ? 23.208 1.977 -12.282 1.00 82.69 200 ALA A C 1
ATOM 1582 O O . ALA A 1 200 ? 23.131 3.100 -11.774 1.00 82.69 200 ALA A O 1
ATOM 1583 N N . LYS A 1 201 ? 24.099 1.070 -11.877 1.00 85.25 201 LYS A N 1
ATOM 1584 C CA . LYS A 1 201 ? 25.035 1.336 -10.785 1.00 85.25 201 LYS A CA 1
ATOM 1585 C C . LYS A 1 201 ? 26.192 2.215 -11.268 1.00 85.25 201 LYS A C 1
ATOM 1587 O O . LYS A 1 201 ? 26.858 1.883 -12.249 1.00 85.25 201 LYS A O 1
ATOM 1592 N N . CYS A 1 202 ? 26.437 3.301 -10.542 1.00 86.25 202 CYS A N 1
ATOM 1593 C CA . CYS A 1 202 ? 27.630 4.134 -10.649 1.00 86.25 202 CYS A CA 1
ATOM 1594 C C . CYS A 1 202 ? 28.503 3.951 -9.404 1.00 86.25 202 CYS A C 1
ATOM 1596 O O . CYS A 1 202 ? 27.988 3.620 -8.337 1.00 86.25 202 CYS A O 1
ATOM 1598 N N . ASP A 1 203 ? 29.815 4.153 -9.529 1.00 84.69 203 ASP A N 1
ATOM 1599 C CA . ASP A 1 203 ? 30.746 3.988 -8.402 1.00 84.69 203 ASP A CA 1
ATOM 1600 C C . ASP A 1 203 ? 30.623 5.104 -7.344 1.00 84.69 203 ASP A C 1
ATOM 1602 O O . ASP A 1 203 ? 31.090 4.935 -6.220 1.00 84.69 203 ASP A O 1
ATOM 1606 N N . GLY A 1 204 ? 29.966 6.224 -7.672 1.00 82.94 204 GLY A N 1
ATOM 1607 C CA . GLY A 1 204 ? 29.588 7.271 -6.720 1.00 82.94 204 GLY A CA 1
ATOM 1608 C C . GLY A 1 204 ? 28.080 7.291 -6.464 1.00 82.94 204 GLY A C 1
ATOM 1609 O O . GLY A 1 204 ? 27.301 7.323 -7.417 1.00 82.94 204 GLY A O 1
ATOM 1610 N N . ASP A 1 205 ? 27.676 7.335 -5.191 1.00 78.25 205 ASP A N 1
ATOM 1611 C CA . ASP A 1 205 ? 26.263 7.320 -4.769 1.00 78.25 205 ASP A CA 1
ATOM 1612 C C . ASP A 1 205 ? 25.453 8.525 -5.293 1.00 78.25 205 ASP A C 1
ATOM 1614 O O . ASP A 1 205 ? 24.246 8.420 -5.506 1.00 78.25 205 ASP A O 1
ATOM 1618 N N . ASP A 1 206 ? 26.120 9.650 -5.569 1.00 85.88 206 ASP A N 1
ATOM 1619 C CA . ASP A 1 206 ? 25.497 10.869 -6.106 1.00 85.88 206 ASP A CA 1
ATOM 1620 C C . ASP A 1 206 ? 25.502 10.937 -7.646 1.00 85.88 206 ASP A C 1
ATOM 1622 O O . ASP A 1 206 ? 25.064 11.927 -8.238 1.00 85.88 206 ASP A O 1
ATOM 1626 N N . MET A 1 207 ? 26.022 9.912 -8.326 1.00 88.44 207 MET A N 1
ATOM 1627 C CA . MET A 1 207 ? 26.133 9.896 -9.783 1.00 88.44 207 MET A CA 1
ATOM 1628 C C . MET A 1 207 ? 24.917 9.238 -10.430 1.00 88.44 207 MET A C 1
ATOM 1630 O O . MET A 1 207 ? 24.450 8.180 -10.014 1.00 88.44 207 MET A O 1
ATOM 1634 N N . LYS A 1 208 ? 24.426 9.846 -11.510 1.00 88.50 208 LYS A N 1
ATOM 1635 C CA . LYS A 1 208 ? 23.360 9.284 -12.341 1.00 88.50 208 LYS A CA 1
ATOM 1636 C C . LYS A 1 208 ? 23.961 8.686 -13.600 1.00 88.50 208 LYS A C 1
ATOM 1638 O O . LYS A 1 208 ? 24.795 9.317 -14.247 1.00 88.50 208 LYS A O 1
ATOM 1643 N N . CYS A 1 209 ? 23.524 7.485 -13.962 1.00 90.00 209 CYS A N 1
ATOM 1644 C CA . CYS A 1 209 ? 23.935 6.879 -15.217 1.00 90.00 209 CYS A CA 1
ATOM 1645 C C . CYS A 1 209 ? 23.208 7.545 -16.388 1.00 90.00 209 CYS A C 1
ATOM 1647 O O . CYS A 1 209 ? 21.978 7.586 -16.424 1.00 90.00 209 CYS A O 1
ATOM 1649 N N . CYS A 1 210 ? 23.973 8.070 -17.336 1.00 92.00 210 CYS A N 1
ATOM 1650 C CA . CYS A 1 210 ? 23.486 8.824 -18.473 1.00 92.00 210 CYS A CA 1
ATOM 1651 C C . CYS A 1 210 ? 23.867 8.145 -19.794 1.00 92.00 210 CYS A C 1
ATOM 1653 O O . CYS A 1 210 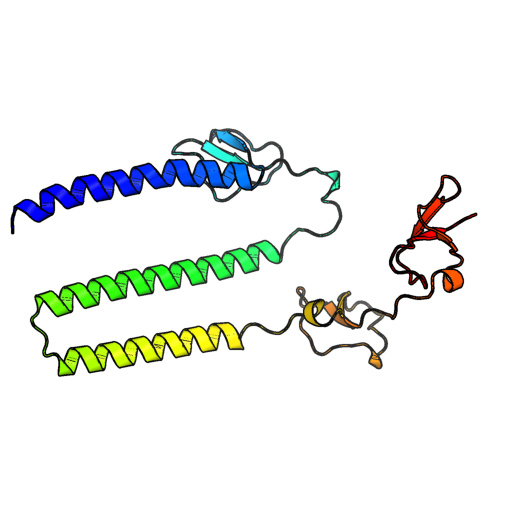? 25.021 7.773 -19.983 1.00 92.00 210 CYS A O 1
ATOM 1655 N N . LYS A 1 211 ? 22.936 8.030 -20.743 1.00 89.62 211 LYS A N 1
ATOM 1656 C CA . LYS A 1 211 ? 23.235 7.560 -22.101 1.00 89.62 211 LYS A CA 1
ATOM 1657 C C . LYS A 1 211 ? 23.623 8.737 -23.007 1.00 89.62 211 LYS A C 1
ATOM 1659 O O . LYS A 1 211 ? 22.854 9.695 -23.112 1.00 89.62 211 LYS A O 1
ATOM 1664 N N . LYS A 1 212 ? 24.788 8.648 -23.657 1.00 79.75 212 LYS A N 1
ATOM 1665 C CA . LYS A 1 212 ? 25.199 9.530 -24.766 1.00 79.75 212 LYS A CA 1
ATOM 1666 C C . LYS A 1 212 ? 24.982 8.803 -26.101 1.00 79.75 212 LYS A C 1
ATOM 1668 O O . LYS A 1 212 ? 24.825 7.582 -26.093 1.00 79.75 212 LYS A O 1
ATOM 1673 N N . ASP A 1 213 ? 24.890 9.563 -27.188 1.00 67.38 213 ASP A N 1
ATOM 1674 C CA . ASP A 1 213 ? 24.816 9.031 -28.562 1.00 67.38 213 ASP A CA 1
ATOM 1675 C C . ASP A 1 213 ? 26.092 8.254 -28.934 1.00 67.38 213 ASP A C 1
ATOM 1677 O O . ASP A 1 213 ? 27.192 8.731 -28.557 1.00 67.38 213 ASP A O 1
#

Radius of gyration: 27.44 Å; chains: 1; bounding box: 61×40×72 Å

Sequence (213 aa):
MRFLSLFLLPLLLLALASQAEQEGKACERMRGFCIHKSSHCPSNEVLPFECGTKRKCCKKLDSDALCGTWKLPYFQTIKAQYNHILVLEQIHRHFVLKLFLARCLEISEKTLAMKFFHIFFAMVVVLFQVFTVLPEKCEDRRGYCQPSSDKDCDDDDALPLPCSHANETCCRLPPLLKCEELGGICMNPPDDTCLSVISAKCDGDDMKCCKKD

pLDDT: mean 70.56, std 13.67, range [36.28, 92.44]

Foldseek 3Di:
DPVVVVVVVVVVVVVVVVQLVVLLVVLVVVVWDKDFPPDDQPAPAWDPGANPDGITTHHHDPVVVPPDDDPDDVVVVVVVVVVVVVVVVVLVVVVVVVVVVCVVVVPDPVVVVVVVVVSVVVVVVVVVVVVVPPFDALVNQQWDWDFQPDCDDDPVFFDPHDYSDPRTTTGHPDQFAALVVVQWDWDQVDDPQFPDFDRHDDPDPRTTTGHGD

Organism: NCBI:txid74358

Secondary structure (DSSP, 8-state):
--HHHHHHHHHHHHHHHHHHHHHHHHHHHTT-EEEETTSPPTTSEEEEEESSTTEEEEE---GGG-SSS-SSSHHHHHHHHHHHHHHHHHHHHHHHHHHHHHHHTT--HHHHHHHHHHHHHHHHHHHHHHHHTSPPPGGGGTEEEEE-SS----TTTB-S---SSTTEEEEEPPP--BGGGGTEEEESS--TT-SEEE--B-SSTTPEEEE--